Protein AF-A0A9W9W3V2-F1 (afdb_monomer_lite)

Secondary structure (DSSP, 8-state):
-HHHHS--TTTTTSPPPP-HHHHH-HHHHHHHHTHHHHHHIIIIIHHHHHHHHHHS-HHHIIIIIIIIHHHHHHHHHHHHTTHHHHSSB-SS-SSSS--B--HHHHHHTTTTTBHHHHHHSTTSS-SS-STTS--HHHHHHHHHHHTTSS-------HHHHHHHHHHHHHHHHHHHHHHS------

Sequence (186 aa):
MGWIIFENNKTSTTGRVDISDLKSDRIVEWQRRYFVLLFAIMGYLVPTVVCGLSHGDFLGGFVWAGCLGTAVQQQLTFCVNSVAHWVGDRPFTATKSARQSPWAITLLLMGEGYHNFHHEFPTDYRTGIRWYDVDPGKWMIAFLSFLGLATNLKRFPQNEINKSILQRKREKLENESQAVDWGGST

InterPro domains:
  IPR001522 Fatty acid desaturase type 1, conserved site [PS00476] (111-125)
  IPR005804 Fatty acid desaturase domain [PF00487] (27-135)
  IPR015876 Acyl-CoA desaturase [PR00075] (35-53)
  IPR015876 Acyl-CoA desaturase [PR00075] (67-88)
  IPR015876 Acyl-CoA desaturase [PR00075] (111-125)
  IPR015876 Acyl-CoA desaturase [PTHR11351] (1-170)
  IPR015876 Acyl-CoA desaturase [cd03505] (61-154)

Structure (mmCIF, N/CA/C/O backbone):
data_AF-A0A9W9W3V2-F1
#
_entry.id   AF-A0A9W9W3V2-F1
#
loop_
_atom_site.group_PDB
_atom_site.id
_atom_site.type_symbol
_atom_site.label_atom_id
_atom_site.label_alt_id
_atom_site.label_comp_id
_atom_site.label_asym_id
_atom_site.label_entity_id
_atom_site.label_seq_id
_atom_site.pdbx_PDB_ins_code
_atom_site.Cartn_x
_atom_site.Cartn_y
_atom_site.Cartn_z
_atom_site.occupancy
_atom_site.B_iso_or_equiv
_atom_site.auth_seq_id
_atom_site.auth_comp_id
_atom_site.auth_asym_id
_atom_site.auth_atom_id
_atom_site.pdbx_PDB_model_num
ATOM 1 N N . MET A 1 1 ? 11.885 3.362 8.596 1.00 85.69 1 MET A N 1
ATOM 2 C CA . MET A 1 1 ? 13.215 2.985 8.071 1.00 85.69 1 MET A CA 1
ATOM 3 C C . MET A 1 1 ? 14.108 2.269 9.063 1.00 85.69 1 MET A C 1
ATOM 5 O O . MET A 1 1 ? 14.741 1.312 8.648 1.00 85.69 1 MET A O 1
ATOM 9 N N . GLY A 1 2 ? 14.152 2.665 10.344 1.00 87.94 2 GLY A N 1
ATOM 10 C CA . GLY A 1 2 ? 15.042 2.022 11.324 1.00 87.94 2 GLY A CA 1
ATOM 11 C C . GLY A 1 2 ? 14.963 0.489 11.349 1.00 87.94 2 GLY A C 1
ATOM 12 O O . GLY A 1 2 ? 15.995 -0.156 11.375 1.00 87.94 2 GLY A O 1
ATOM 13 N N . TRP A 1 3 ? 13.766 -0.090 11.212 1.00 86.88 3 TRP A N 1
ATOM 14 C CA . TRP A 1 3 ? 13.553 -1.546 11.192 1.00 86.88 3 TRP A CA 1
ATOM 15 C C . TRP A 1 3 ? 14.164 -2.296 9.991 1.00 86.88 3 TRP A C 1
ATOM 17 O O . TRP A 1 3 ? 14.237 -3.517 10.031 1.00 86.88 3 TRP A O 1
ATOM 27 N N . ILE A 1 4 ? 14.572 -1.590 8.930 1.00 87.62 4 ILE A N 1
ATOM 28 C CA . ILE A 1 4 ? 15.273 -2.164 7.765 1.00 87.62 4 ILE A CA 1
ATOM 29 C C . ILE A 1 4 ? 16.792 -2.073 7.945 1.00 87.62 4 ILE A C 1
ATOM 31 O O . ILE A 1 4 ? 17.525 -2.922 7.456 1.00 87.62 4 ILE A O 1
ATOM 35 N N . ILE A 1 5 ? 17.261 -1.018 8.614 1.00 88.75 5 ILE A N 1
ATOM 36 C CA . ILE A 1 5 ? 18.688 -0.697 8.750 1.00 88.75 5 ILE A CA 1
ATOM 37 C C . ILE A 1 5 ? 19.288 -1.391 9.976 1.00 88.75 5 ILE A C 1
ATOM 39 O O . ILE A 1 5 ? 20.435 -1.825 9.942 1.00 88.75 5 ILE A O 1
ATOM 43 N N . PHE A 1 6 ? 18.520 -1.478 11.061 1.00 88.81 6 PHE A N 1
ATOM 44 C CA . PHE A 1 6 ? 18.972 -2.014 12.336 1.00 88.81 6 PHE A CA 1
ATOM 45 C C . PHE A 1 6 ? 18.371 -3.393 12.589 1.00 88.81 6 PHE A C 1
ATOM 47 O O . PHE A 1 6 ? 17.175 -3.614 12.383 1.00 88.81 6 PHE A O 1
ATOM 54 N N . GLU A 1 7 ? 19.208 -4.305 13.079 1.00 79.31 7 GLU A N 1
ATOM 55 C CA . GLU A 1 7 ? 18.789 -5.644 13.465 1.00 79.31 7 GLU A CA 1
ATOM 56 C C . GLU A 1 7 ? 17.793 -5.583 14.628 1.00 79.31 7 GLU A C 1
ATOM 58 O O . GLU A 1 7 ? 17.977 -4.864 15.614 1.00 79.31 7 GLU A O 1
ATOM 63 N N . ASN A 1 8 ? 16.700 -6.331 14.497 1.00 71.62 8 ASN A N 1
ATOM 64 C CA . ASN A 1 8 ? 15.645 -6.370 15.494 1.00 71.62 8 ASN A CA 1
ATOM 65 C C . ASN A 1 8 ? 15.678 -7.728 16.201 1.00 71.62 8 ASN A C 1
ATOM 67 O O . ASN A 1 8 ? 15.186 -8.722 15.670 1.00 71.62 8 ASN A O 1
ATOM 71 N N . ASN A 1 9 ? 16.198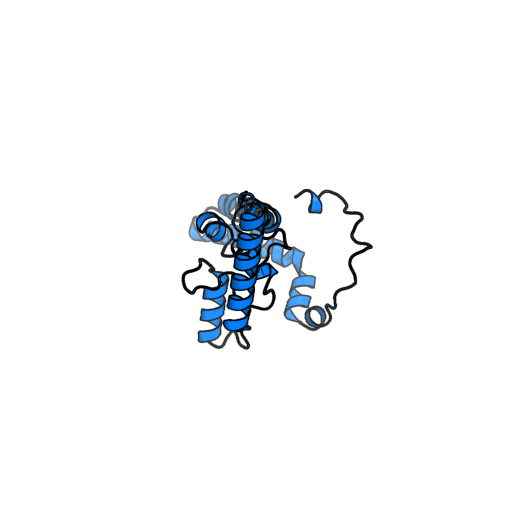 -7.759 17.431 1.00 65.62 9 ASN A N 1
ATOM 72 C CA . ASN A 1 9 ? 16.361 -8.972 18.253 1.00 65.62 9 ASN A CA 1
ATOM 73 C C . ASN A 1 9 ? 15.034 -9.639 18.692 1.00 65.62 9 ASN A C 1
ATOM 75 O O . ASN A 1 9 ? 15.034 -10.534 19.534 1.00 65.62 9 ASN A O 1
ATOM 79 N N . LYS A 1 10 ? 13.889 -9.204 18.150 1.00 62.41 10 LYS A N 1
ATOM 80 C CA . LYS A 1 10 ? 12.545 -9.735 18.434 1.00 62.41 10 LYS A CA 1
ATOM 81 C C . LYS A 1 10 ? 12.086 -10.825 17.458 1.00 62.41 10 LYS A C 1
ATOM 83 O O . LYS A 1 10 ? 11.014 -11.386 17.646 1.00 62.41 10 LYS A O 1
ATOM 88 N N . THR A 1 11 ? 12.853 -11.142 16.418 1.00 56.22 11 THR A N 1
ATOM 89 C CA . THR A 1 11 ? 12.469 -12.164 15.422 1.00 56.22 11 THR A CA 1
ATOM 90 C C . THR A 1 11 ? 12.394 -13.583 15.995 1.00 56.22 11 THR A C 1
ATOM 92 O O . THR A 1 11 ? 11.718 -14.436 15.426 1.00 56.22 11 THR A O 1
ATOM 95 N N . SER A 1 12 ? 13.018 -13.839 17.147 1.00 55.16 12 SER A N 1
ATOM 96 C CA . SER A 1 12 ? 12.944 -15.122 17.855 1.00 55.16 12 SER A CA 1
ATOM 97 C C . SER A 1 12 ? 11.634 -15.353 18.626 1.00 55.16 12 SER A C 1
ATOM 99 O O . SER A 1 12 ? 11.373 -16.488 19.018 1.00 55.16 12 SER A O 1
ATOM 101 N N . THR A 1 13 ? 10.798 -14.324 18.840 1.00 57.38 13 THR A N 1
ATOM 102 C CA . THR A 1 13 ? 9.558 -14.421 19.643 1.00 57.38 13 THR A CA 1
ATOM 103 C C . THR A 1 13 ? 8.270 -14.418 18.821 1.00 57.38 13 THR A C 1
ATOM 105 O O . THR A 1 13 ? 7.197 -14.689 19.359 1.00 57.38 13 THR A O 1
ATOM 108 N N . THR A 1 14 ? 8.341 -14.157 17.516 1.00 61.69 14 THR A N 1
ATOM 109 C CA . THR A 1 14 ? 7.201 -14.284 16.600 1.00 61.69 14 THR A CA 1
ATOM 110 C C . THR A 1 14 ? 7.060 -15.733 16.143 1.00 61.69 14 THR A C 1
ATOM 112 O O . THR A 1 14 ? 7.963 -16.273 15.504 1.00 61.69 14 THR A O 1
ATOM 115 N N . GLY A 1 15 ? 5.935 -16.372 16.478 1.00 67.81 15 GLY A N 1
ATOM 116 C CA . GLY A 1 15 ? 5.635 -17.738 16.042 1.00 67.81 15 GLY A CA 1
ATOM 117 C C . GLY A 1 15 ? 5.676 -17.884 14.516 1.00 67.81 15 GLY A C 1
ATOM 118 O O . GLY A 1 15 ? 5.440 -16.926 13.779 1.00 67.81 15 GLY A O 1
ATOM 119 N N . ARG A 1 16 ? 5.992 -19.088 14.026 1.00 78.94 16 ARG A N 1
ATOM 120 C CA . ARG A 1 16 ? 5.993 -19.369 12.583 1.00 78.94 16 ARG A CA 1
ATOM 121 C C . ARG A 1 16 ? 4.567 -19.255 12.038 1.00 78.94 16 ARG A C 1
ATOM 123 O O . ARG A 1 16 ? 3.671 -19.931 12.531 1.00 78.94 16 ARG A O 1
ATOM 130 N N . VAL A 1 17 ? 4.385 -18.416 11.022 1.00 86.69 17 VAL A N 1
ATOM 131 C CA . VAL A 1 17 ? 3.132 -18.298 10.263 1.00 86.69 17 VAL A CA 1
ATOM 132 C C . VAL A 1 17 ? 3.128 -19.360 9.165 1.00 86.69 17 VAL A C 1
ATOM 134 O O . VAL A 1 17 ? 4.170 -19.622 8.557 1.00 86.69 17 VAL A O 1
ATOM 137 N N . ASP A 1 18 ? 1.977 -19.989 8.930 1.00 92.31 18 ASP A N 1
ATOM 138 C CA . ASP A 1 18 ? 1.810 -20.886 7.788 1.00 92.31 18 ASP A CA 1
ATOM 139 C C . ASP A 1 18 ? 1.844 -20.080 6.481 1.00 92.31 18 ASP A C 1
ATOM 141 O O . ASP A 1 18 ? 1.164 -19.068 6.346 1.00 92.31 18 ASP A O 1
ATOM 145 N N . ILE A 1 19 ? 2.678 -20.530 5.548 1.00 93.81 19 ILE A N 1
ATOM 146 C CA . ILE A 1 19 ? 2.903 -19.919 4.228 1.00 93.81 19 ILE A CA 1
ATOM 147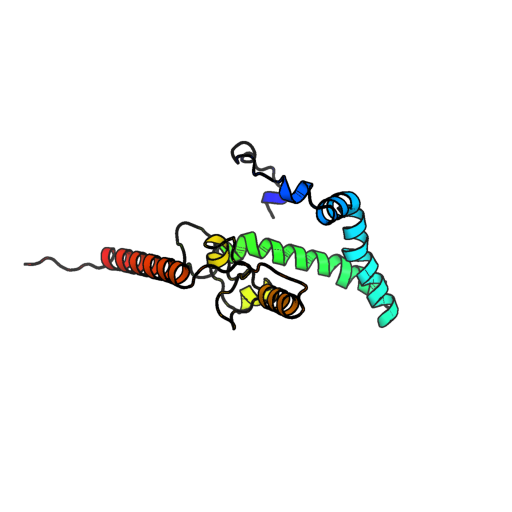 C C . ILE A 1 19 ? 2.808 -20.971 3.114 1.00 93.81 19 ILE A C 1
ATOM 149 O O . ILE A 1 19 ? 3.404 -20.823 2.042 1.00 93.81 19 ILE A O 1
ATOM 153 N N . SER A 1 20 ? 2.174 -22.109 3.407 1.00 96.19 20 SER A N 1
ATOM 154 C CA . SER A 1 20 ? 2.023 -23.226 2.473 1.00 96.19 20 SER A CA 1
ATOM 155 C C . SER A 1 20 ? 1.242 -22.829 1.218 1.00 96.19 20 SER A C 1
ATOM 157 O O . SER A 1 20 ? 1.612 -23.249 0.121 1.00 96.19 20 SER A O 1
ATOM 159 N N . ASP A 1 21 ? 0.246 -21.954 1.361 1.00 95.38 21 ASP A N 1
ATOM 160 C CA . ASP A 1 21 ? -0.525 -21.363 0.269 1.00 95.38 21 ASP A CA 1
ATOM 161 C C . ASP A 1 21 ? 0.377 -20.580 -0.697 1.00 95.38 21 ASP A C 1
ATOM 163 O O . ASP A 1 21 ? 0.397 -20.878 -1.893 1.00 95.38 21 ASP A O 1
ATOM 167 N N . LEU A 1 22 ? 1.218 -19.680 -0.177 1.00 95.81 22 LEU A N 1
ATOM 168 C CA . LEU A 1 22 ? 2.148 -18.876 -0.977 1.00 95.81 22 LEU A CA 1
ATOM 169 C C . LEU A 1 22 ? 3.175 -19.741 -1.716 1.00 95.81 22 LEU A C 1
ATOM 171 O O . LEU A 1 22 ? 3.478 -19.482 -2.877 1.00 95.81 22 LEU A O 1
ATOM 175 N N . LYS A 1 23 ? 3.688 -20.793 -1.064 1.00 96.00 23 LYS A N 1
ATOM 176 C CA . LYS A 1 23 ? 4.642 -21.738 -1.677 1.00 96.00 23 LYS A CA 1
ATOM 177 C C . LYS A 1 23 ? 4.009 -22.624 -2.747 1.00 96.00 23 LYS A C 1
ATOM 179 O O . LYS A 1 23 ? 4.720 -23.145 -3.604 1.00 96.00 23 LYS A O 1
ATOM 184 N N . SER A 1 24 ? 2.700 -22.853 -2.660 1.00 97.44 24 SER A N 1
ATOM 185 C CA . SER A 1 24 ? 1.960 -23.647 -3.641 1.00 97.44 24 SER A CA 1
ATOM 186 C C . SER A 1 24 ? 1.591 -22.844 -4.895 1.00 97.44 24 SER A C 1
ATOM 188 O O . SER A 1 24 ? 1.377 -23.431 -5.959 1.00 97.44 24 SER A O 1
ATOM 190 N N . ASP A 1 25 ? 1.564 -21.511 -4.800 1.00 97.81 25 ASP A N 1
ATOM 191 C CA . ASP A 1 25 ? 1.247 -20.629 -5.918 1.00 97.81 25 ASP A CA 1
ATOM 192 C C . ASP A 1 25 ? 2.448 -20.469 -6.869 1.00 97.81 25 ASP A C 1
ATOM 194 O O . ASP A 1 25 ? 3.509 -19.932 -6.536 1.00 97.81 25 ASP A O 1
ATOM 198 N N . ARG A 1 26 ? 2.265 -20.929 -8.111 1.00 98.00 26 ARG A N 1
ATOM 199 C CA . ARG A 1 26 ? 3.310 -20.921 -9.145 1.00 98.00 26 ARG A CA 1
ATOM 200 C C . ARG A 1 26 ? 3.718 -19.513 -9.577 1.00 98.00 26 ARG A C 1
ATOM 202 O O . ARG A 1 26 ? 4.869 -19.331 -9.971 1.00 98.00 26 ARG A O 1
ATOM 209 N N . ILE A 1 27 ? 2.798 -18.549 -9.557 1.00 97.88 27 ILE A N 1
ATOM 210 C CA . ILE A 1 27 ? 3.061 -17.161 -9.958 1.00 97.88 27 ILE A CA 1
ATOM 211 C C . ILE A 1 27 ? 3.875 -16.473 -8.865 1.00 97.88 27 ILE A C 1
ATOM 213 O O . ILE A 1 27 ? 4.873 -15.819 -9.174 1.00 97.88 27 ILE A O 1
ATOM 217 N N . VAL A 1 28 ? 3.499 -16.675 -7.599 1.00 97.62 28 VAL A N 1
ATOM 218 C CA . VAL A 1 28 ? 4.240 -16.146 -6.444 1.00 97.62 28 VAL A CA 1
ATOM 219 C C . VAL A 1 28 ? 5.661 -16.708 -6.417 1.00 97.62 28 VAL A C 1
ATOM 221 O O . VAL A 1 28 ? 6.623 -15.945 -6.337 1.00 97.62 28 VAL A O 1
ATOM 224 N N . GLU A 1 29 ? 5.828 -18.022 -6.571 1.00 97.94 29 GLU A N 1
ATOM 225 C CA . GLU A 1 29 ? 7.157 -18.644 -6.578 1.00 97.94 29 GLU A CA 1
ATOM 226 C C . GLU A 1 29 ? 7.998 -18.256 -7.805 1.00 97.94 29 GLU A C 1
ATOM 228 O O . GLU A 1 29 ? 9.216 -18.077 -7.694 1.00 97.94 29 GLU A O 1
ATOM 233 N N . TRP A 1 30 ? 7.372 -18.063 -8.972 1.00 98.25 30 TRP A N 1
ATOM 234 C CA . TRP A 1 30 ? 8.049 -17.508 -10.147 1.00 98.25 30 TRP A CA 1
ATOM 235 C C . TRP A 1 30 ? 8.550 -16.084 -9.877 1.00 98.25 30 TRP A C 1
ATOM 237 O O . TRP A 1 30 ? 9.732 -15.800 -10.094 1.00 98.25 30 TRP A O 1
ATOM 247 N N . GLN A 1 31 ? 7.692 -15.212 -9.342 1.00 98.12 31 GLN A N 1
ATOM 248 C CA . GLN A 1 31 ? 8.058 -13.839 -9.000 1.00 98.12 31 GLN A CA 1
ATOM 249 C C . GLN A 1 31 ? 9.180 -13.814 -7.956 1.00 98.12 31 GLN A C 1
ATOM 251 O O . GLN A 1 31 ? 10.152 -13.078 -8.131 1.00 98.12 31 GLN A O 1
ATOM 256 N N . ARG A 1 32 ? 9.112 -14.684 -6.939 1.00 97.25 32 ARG A N 1
ATOM 257 C CA . ARG A 1 32 ? 10.151 -14.840 -5.911 1.00 97.25 32 ARG A CA 1
ATOM 258 C C . ARG A 1 32 ? 11.491 -15.251 -6.518 1.00 97.25 32 ARG A C 1
ATOM 260 O O . ARG A 1 32 ? 12.525 -14.688 -6.161 1.00 97.25 32 ARG A O 1
ATOM 267 N N . ARG A 1 33 ? 11.491 -16.219 -7.443 1.00 98.00 33 ARG A N 1
ATOM 268 C CA . ARG A 1 33 ? 12.711 -16.728 -8.094 1.00 98.00 33 ARG A CA 1
ATOM 269 C C . ARG A 1 33 ? 13.400 -15.675 -8.963 1.00 98.00 33 ARG A C 1
ATOM 271 O O . ARG A 1 33 ? 14.627 -15.636 -8.992 1.00 98.00 33 ARG A O 1
ATOM 278 N N . TYR A 1 34 ? 12.630 -14.843 -9.661 1.00 98.25 34 TYR A N 1
ATOM 279 C CA . TYR A 1 34 ? 13.149 -13.829 -10.588 1.00 98.25 34 TYR A CA 1
ATOM 280 C C . TYR A 1 34 ? 13.084 -12.402 -10.032 1.00 98.25 34 TYR A C 1
ATOM 282 O O . TYR A 1 34 ? 13.254 -11.449 -10.788 1.00 98.25 34 TYR A O 1
ATOM 290 N N . PHE A 1 35 ? 12.875 -12.242 -8.722 1.00 97.69 35 PHE A N 1
ATOM 291 C CA . PHE A 1 35 ? 12.583 -10.958 -8.084 1.00 97.69 35 PHE A CA 1
ATOM 292 C C . PHE A 1 35 ? 13.546 -9.837 -8.490 1.00 97.69 35 PHE A C 1
ATOM 294 O O . PHE A 1 35 ? 13.102 -8.795 -8.956 1.00 97.69 35 PHE A O 1
ATOM 301 N N . VAL A 1 36 ? 14.860 -10.063 -8.373 1.00 97.56 36 VAL A N 1
ATOM 302 C CA . VAL A 1 36 ? 15.880 -9.041 -8.677 1.00 97.56 36 VAL A CA 1
ATOM 303 C C . VAL A 1 36 ? 15.820 -8.609 -10.143 1.00 97.56 36 VAL A C 1
ATOM 305 O O . VAL A 1 36 ? 15.909 -7.421 -10.443 1.00 97.56 36 VAL A O 1
ATOM 308 N N . LEU A 1 37 ? 15.622 -9.565 -11.054 1.00 98.06 37 LEU A N 1
ATOM 309 C CA . LEU A 1 37 ? 15.506 -9.293 -12.483 1.00 98.06 37 LEU A CA 1
ATOM 310 C C . LEU A 1 37 ? 14.230 -8.502 -12.791 1.00 98.06 37 LEU A C 1
ATOM 312 O O . LEU A 1 37 ? 14.289 -7.486 -13.478 1.00 98.06 37 LEU A O 1
ATOM 316 N N . LEU A 1 38 ? 13.086 -8.941 -12.260 1.00 97.75 38 LEU A N 1
ATOM 317 C CA . LEU A 1 38 ? 11.801 -8.266 -12.449 1.00 97.75 38 LEU A CA 1
ATOM 318 C C . LEU A 1 38 ? 11.823 -6.853 -11.863 1.00 97.75 38 LEU A C 1
ATOM 320 O O . LEU A 1 38 ? 11.348 -5.924 -12.507 1.00 97.75 38 LEU A O 1
ATOM 324 N N . PHE A 1 39 ? 12.421 -6.677 -10.685 1.00 96.12 39 PHE A N 1
ATOM 325 C CA . PHE A 1 39 ? 12.605 -5.377 -10.051 1.00 96.12 39 PHE A CA 1
ATOM 326 C C . PHE A 1 39 ? 13.479 -4.449 -10.905 1.00 96.12 39 PHE A C 1
ATOM 328 O O . PHE A 1 39 ? 13.089 -3.312 -11.154 1.00 96.12 39 PHE A O 1
ATOM 335 N N . ALA A 1 40 ? 14.612 -4.934 -11.424 1.00 97.12 40 ALA A N 1
ATOM 336 C CA . ALA A 1 40 ? 15.480 -4.143 -12.297 1.00 97.12 40 ALA A CA 1
ATOM 337 C C . ALA A 1 40 ? 14.770 -3.730 -13.602 1.00 97.12 40 ALA A C 1
ATOM 339 O O . ALA A 1 40 ? 14.842 -2.575 -14.028 1.00 97.12 40 ALA A O 1
ATOM 340 N N . ILE A 1 41 ? 14.045 -4.667 -14.221 1.00 97.94 41 ILE A N 1
ATOM 341 C CA . ILE A 1 41 ? 13.329 -4.419 -15.474 1.00 97.94 41 ILE A CA 1
ATOM 342 C C . ILE A 1 41 ? 12.171 -3.447 -15.249 1.00 97.94 41 ILE A C 1
ATOM 344 O O . ILE A 1 41 ? 12.119 -2.399 -15.888 1.00 97.94 41 ILE A O 1
ATOM 348 N N . MET A 1 42 ? 11.254 -3.767 -14.338 1.00 97.00 42 MET A N 1
ATOM 349 C CA . MET A 1 42 ? 10.028 -2.990 -14.141 1.00 97.00 42 MET A CA 1
ATOM 350 C C . MET A 1 42 ? 10.287 -1.659 -13.437 1.00 97.00 42 MET A C 1
ATOM 352 O O . MET A 1 42 ? 9.624 -0.674 -13.746 1.00 97.00 42 MET A O 1
ATOM 356 N N . GLY A 1 43 ? 11.248 -1.624 -12.511 1.00 95.81 43 GLY A N 1
ATOM 357 C CA . GLY A 1 43 ? 11.586 -0.430 -11.741 1.00 95.81 43 GLY A CA 1
ATOM 358 C C . GLY A 1 43 ? 12.476 0.560 -12.486 1.00 95.81 43 GLY A C 1
ATOM 359 O O . GLY A 1 43 ? 12.378 1.750 -12.222 1.00 95.81 43 GLY A O 1
ATOM 360 N N . TYR A 1 44 ? 13.320 0.109 -13.426 1.00 97.19 44 TYR A N 1
ATOM 361 C CA . TYR A 1 44 ? 14.308 0.989 -14.069 1.00 97.19 44 TYR A CA 1
ATOM 362 C C . TYR A 1 44 ? 14.302 0.903 -15.591 1.00 97.19 44 TYR A C 1
ATOM 364 O O . TYR A 1 44 ? 14.228 1.939 -16.251 1.00 97.19 44 TYR A O 1
ATOM 372 N N . LEU A 1 45 ? 14.356 -0.295 -16.179 1.00 98.06 45 LEU A N 1
ATOM 373 C CA . LEU A 1 45 ? 14.462 -0.421 -17.638 1.00 98.06 45 LEU A CA 1
ATOM 374 C C . LEU A 1 45 ? 13.194 0.058 -18.353 1.00 98.06 45 LEU A C 1
ATOM 376 O O . LEU A 1 45 ? 13.278 0.854 -19.285 1.00 98.06 45 LEU A O 1
ATOM 380 N N . VAL A 1 46 ? 12.024 -0.400 -17.908 1.00 98.06 46 VAL A N 1
ATOM 381 C CA . VAL A 1 46 ? 10.730 -0.018 -18.486 1.00 98.06 46 VAL A CA 1
ATOM 382 C C . VAL A 1 46 ? 10.516 1.499 -18.443 1.00 98.06 46 VAL A C 1
ATOM 384 O O . VAL A 1 46 ? 10.304 2.062 -19.516 1.00 98.06 46 VAL A O 1
ATOM 387 N N . PRO A 1 47 ? 10.619 2.201 -17.294 1.00 97.44 47 PRO A N 1
ATOM 388 C CA . PRO A 1 47 ? 10.448 3.655 -17.280 1.00 97.44 47 PRO A CA 1
ATOM 389 C C . PRO A 1 47 ? 11.479 4.384 -18.156 1.00 97.44 47 PRO A C 1
ATOM 391 O O . PRO A 1 47 ? 11.114 5.306 -18.883 1.00 97.44 47 PRO A O 1
ATOM 394 N N . THR A 1 48 ? 12.736 3.926 -18.172 1.00 98.31 48 THR A N 1
ATOM 395 C CA . THR A 1 48 ? 13.798 4.465 -19.045 1.00 98.31 48 THR A CA 1
ATOM 396 C C . THR A 1 48 ? 13.418 4.385 -20.521 1.00 98.31 48 THR A C 1
ATOM 398 O O . THR A 1 48 ? 13.490 5.380 -21.241 1.00 98.31 48 THR A O 1
ATOM 401 N N . VAL A 1 49 ? 12.995 3.204 -20.980 1.00 98.38 49 VAL A N 1
ATOM 402 C CA . VAL A 1 49 ? 12.639 2.968 -22.385 1.00 98.38 49 VAL A CA 1
ATOM 403 C C . VAL A 1 49 ? 11.348 3.692 -22.749 1.00 98.38 49 VAL A C 1
ATOM 405 O O . VAL A 1 49 ? 11.282 4.296 -23.814 1.00 98.38 49 VAL A O 1
ATOM 408 N N . VAL A 1 50 ? 10.338 3.688 -21.876 1.00 98.00 50 VAL A N 1
ATOM 409 C CA . VAL A 1 50 ? 9.071 4.385 -22.132 1.00 98.00 50 VAL A CA 1
ATOM 410 C C . VAL A 1 50 ? 9.312 5.880 -22.318 1.00 98.00 50 VAL A C 1
ATOM 412 O O . VAL A 1 50 ? 8.887 6.425 -23.335 1.00 98.00 50 VAL A O 1
ATOM 415 N N . CYS A 1 51 ? 10.029 6.544 -21.407 1.00 97.69 51 CYS A N 1
ATOM 416 C CA . CYS A 1 51 ? 10.361 7.967 -21.545 1.00 97.69 51 CYS A CA 1
ATOM 417 C C . CYS A 1 51 ? 11.274 8.236 -22.749 1.00 97.69 51 CYS A C 1
ATOM 419 O O . CYS A 1 51 ? 11.040 9.191 -23.489 1.00 97.69 51 CYS A O 1
ATOM 421 N N . GLY A 1 52 ? 12.252 7.364 -23.000 1.00 98.19 52 GLY A N 1
ATOM 422 C CA . GLY A 1 52 ? 13.137 7.471 -24.157 1.00 98.19 52 GLY A CA 1
ATOM 423 C C . GLY A 1 52 ? 12.405 7.398 -25.495 1.00 98.19 52 GLY A C 1
ATOM 424 O O . GLY A 1 52 ? 12.650 8.218 -26.373 1.00 98.19 52 GLY A O 1
ATOM 425 N N . LEU A 1 53 ? 11.461 6.468 -25.644 1.00 98.06 53 LEU A N 1
ATOM 426 C CA . LEU A 1 53 ? 10.697 6.305 -26.883 1.00 98.06 53 LEU A CA 1
ATOM 427 C C . LEU A 1 53 ? 9.591 7.354 -27.053 1.00 98.06 53 LEU A C 1
ATOM 429 O O . LEU A 1 53 ? 9.305 7.750 -28.178 1.00 98.06 53 LEU A O 1
ATOM 433 N N . SER A 1 54 ? 8.958 7.795 -25.963 1.00 97.56 54 SER A N 1
ATOM 434 C CA . SER A 1 54 ? 7.837 8.748 -26.033 1.00 97.56 54 SER A CA 1
ATOM 435 C C . SER A 1 54 ? 8.269 10.215 -26.054 1.00 97.56 54 SER A C 1
ATOM 437 O O . SER A 1 54 ? 7.614 11.021 -26.707 1.00 97.56 54 SER A O 1
ATOM 439 N N . HIS A 1 55 ? 9.357 10.564 -25.362 1.00 96.00 55 HIS A N 1
ATOM 440 C CA . HIS A 1 55 ? 9.811 11.949 -25.178 1.00 96.00 55 HIS A CA 1
ATOM 441 C C . HIS A 1 55 ? 11.260 12.180 -25.641 1.00 96.00 55 HIS A C 1
ATOM 443 O O . HIS A 1 55 ? 11.757 13.297 -25.536 1.00 96.00 55 HIS A O 1
ATOM 449 N N . GLY A 1 56 ? 11.954 11.148 -26.140 1.00 97.81 56 GLY A N 1
ATOM 450 C CA . GLY A 1 56 ? 13.359 11.248 -26.551 1.00 97.81 56 GLY A CA 1
ATOM 451 C C . GLY A 1 56 ? 14.355 11.307 -25.388 1.00 97.81 56 GLY A C 1
ATOM 452 O O . GLY A 1 56 ? 15.538 11.535 -25.623 1.00 97.81 56 GLY A O 1
ATOM 453 N N . ASP A 1 57 ? 13.905 11.103 -24.145 1.00 97.44 57 ASP A N 1
ATOM 454 C CA . ASP A 1 57 ? 14.714 11.300 -22.938 1.00 97.44 57 ASP A CA 1
ATOM 455 C C . ASP A 1 57 ? 14.860 10.011 -22.113 1.00 97.44 57 ASP A C 1
ATOM 457 O O . ASP A 1 57 ? 14.118 9.737 -21.164 1.00 97.44 57 ASP A O 1
ATOM 461 N N . PHE A 1 58 ? 15.847 9.194 -22.488 1.00 98.06 58 PHE A N 1
ATOM 462 C CA . PHE A 1 58 ? 16.182 7.966 -21.762 1.00 98.06 58 PHE A CA 1
ATOM 463 C C . PHE A 1 58 ? 16.755 8.268 -20.373 1.00 98.06 58 PHE A C 1
ATOM 465 O O . PHE A 1 58 ? 16.396 7.611 -19.396 1.00 98.06 58 PHE A O 1
ATOM 472 N N . LEU A 1 59 ? 17.637 9.266 -20.265 1.00 98.00 59 LEU A N 1
ATOM 473 C CA . LEU A 1 59 ? 18.296 9.584 -18.999 1.00 98.00 59 LEU A CA 1
ATOM 474 C C . LEU A 1 59 ? 17.286 10.113 -17.977 1.00 98.00 59 LEU A C 1
ATOM 476 O O . LEU A 1 59 ? 17.300 9.675 -16.825 1.00 98.00 59 LEU A O 1
ATOM 480 N N . GLY A 1 60 ? 16.378 10.994 -18.398 1.00 97.06 60 GLY A N 1
ATOM 481 C CA . GLY A 1 60 ? 15.289 11.468 -17.554 1.00 97.06 60 GLY A CA 1
ATOM 482 C C . GLY A 1 60 ? 14.351 10.342 -17.131 1.00 97.06 60 GLY A C 1
ATOM 483 O O . GLY A 1 60 ? 13.985 10.276 -15.958 1.00 97.06 60 GLY A O 1
ATOM 484 N N . GLY A 1 61 ? 14.041 9.397 -18.024 1.00 97.62 61 GLY A N 1
ATOM 485 C CA . GLY A 1 61 ? 13.291 8.189 -17.670 1.00 97.62 61 GLY A CA 1
ATOM 486 C C . GLY A 1 61 ? 13.964 7.356 -16.579 1.00 97.62 61 GLY A C 1
ATOM 487 O O . GLY A 1 61 ? 13.320 6.963 -15.606 1.00 97.62 61 GLY A O 1
ATOM 488 N N . PHE A 1 62 ? 15.272 7.133 -16.698 1.00 98.12 62 PHE A N 1
ATOM 489 C CA . PHE A 1 62 ? 16.036 6.389 -15.699 1.00 98.12 62 PHE A CA 1
ATOM 490 C C . PHE A 1 62 ? 16.086 7.113 -14.347 1.00 98.12 62 PHE A C 1
ATOM 492 O O . PHE A 1 62 ? 15.812 6.512 -13.307 1.00 98.12 62 PHE A O 1
ATOM 499 N N . VAL A 1 63 ? 16.411 8.407 -14.351 1.00 98.06 63 VAL A N 1
ATOM 500 C CA . VAL A 1 63 ? 16.623 9.188 -13.123 1.00 98.06 63 VAL A CA 1
ATOM 501 C C . VAL A 1 63 ? 15.304 9.526 -12.429 1.00 98.06 63 VAL A C 1
ATOM 503 O O . VAL A 1 63 ? 15.158 9.272 -11.232 1.00 98.06 63 VAL A O 1
ATOM 506 N N . TRP A 1 64 ? 14.337 10.093 -13.152 1.00 97.25 64 TRP A N 1
ATOM 507 C CA . TRP A 1 64 ? 13.100 10.600 -12.558 1.00 97.25 64 TRP A CA 1
ATOM 508 C C . TRP A 1 64 ? 12.060 9.502 -12.372 1.00 97.25 64 TRP A C 1
ATOM 510 O O . TRP A 1 64 ? 11.571 9.305 -11.261 1.00 97.25 64 TRP A O 1
ATOM 520 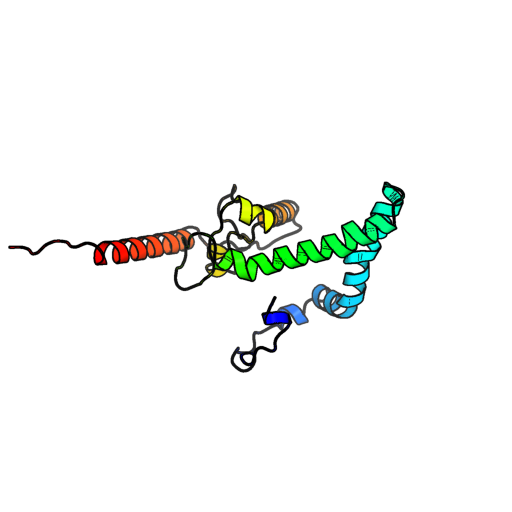N N . ALA A 1 65 ? 11.730 8.763 -13.431 1.00 95.88 65 ALA A N 1
ATOM 521 C CA . ALA A 1 65 ? 10.698 7.733 -13.344 1.00 95.88 65 ALA A CA 1
ATOM 522 C C . ALA A 1 65 ? 11.222 6.455 -12.668 1.00 95.88 65 ALA A C 1
ATOM 524 O O . ALA A 1 65 ? 10.516 5.873 -11.847 1.00 95.88 65 ALA A O 1
ATOM 525 N N . GLY A 1 66 ? 12.466 6.056 -12.953 1.00 97.44 66 GLY A N 1
ATOM 526 C CA . GLY A 1 66 ? 13.092 4.889 -12.336 1.00 97.44 66 GLY A CA 1
ATOM 527 C C . GLY A 1 66 ? 13.556 5.138 -10.901 1.00 97.44 66 GLY A C 1
ATOM 528 O O . GLY A 1 66 ? 12.934 4.674 -9.944 1.00 97.44 66 GLY A O 1
ATOM 529 N N . CYS A 1 67 ? 14.653 5.881 -10.731 1.00 97.69 67 CYS A N 1
ATOM 530 C CA . CYS A 1 67 ? 15.288 6.075 -9.424 1.00 97.69 67 CYS A CA 1
ATOM 531 C C . CYS A 1 67 ? 14.410 6.868 -8.447 1.00 97.69 67 CYS A C 1
ATOM 533 O O . CYS A 1 67 ? 14.099 6.364 -7.364 1.00 97.69 67 CYS A O 1
ATOM 535 N N . LEU A 1 68 ? 14.000 8.092 -8.807 1.00 97.56 68 LEU A N 1
ATOM 536 C CA . LEU A 1 68 ? 13.194 8.919 -7.905 1.00 97.56 68 LEU A CA 1
ATOM 537 C C . LEU A 1 68 ? 11.793 8.333 -7.710 1.00 97.56 68 LEU A C 1
ATOM 539 O O . LEU A 1 68 ? 11.333 8.267 -6.573 1.00 97.56 68 LEU A O 1
ATOM 543 N N . GLY A 1 69 ? 11.139 7.865 -8.775 1.00 96.19 69 GLY A N 1
ATOM 544 C CA . GLY A 1 69 ? 9.829 7.214 -8.690 1.00 96.19 69 GLY A CA 1
ATOM 545 C C . GLY A 1 69 ? 9.832 6.023 -7.729 1.00 96.19 69 GLY A C 1
ATOM 546 O O . GLY A 1 69 ? 9.002 5.965 -6.819 1.00 96.19 69 GLY A O 1
ATOM 547 N N . THR A 1 70 ? 10.822 5.131 -7.846 1.00 95.50 70 THR A N 1
ATOM 548 C CA . THR A 1 70 ? 10.986 3.997 -6.920 1.00 95.50 70 THR A CA 1
ATOM 549 C C . THR A 1 70 ? 11.248 4.468 -5.487 1.00 95.50 70 THR A C 1
ATOM 551 O O . THR A 1 70 ? 10.643 3.943 -4.551 1.00 95.50 70 THR A O 1
ATOM 554 N N . ALA A 1 71 ? 12.099 5.482 -5.294 1.00 95.69 71 ALA A N 1
ATOM 555 C CA . ALA A 1 71 ? 12.378 6.030 -3.968 1.00 95.69 71 ALA A CA 1
ATOM 556 C C . ALA A 1 71 ? 11.123 6.641 -3.320 1.00 95.69 71 ALA A C 1
ATOM 558 O O . ALA A 1 71 ? 10.848 6.379 -2.149 1.00 95.69 71 ALA A O 1
ATOM 559 N N . VAL A 1 72 ? 10.331 7.411 -4.072 1.00 95.62 72 VAL A N 1
ATOM 560 C CA . VAL A 1 72 ? 9.073 8.005 -3.593 1.00 95.62 72 VAL A CA 1
ATOM 561 C C . VAL A 1 72 ? 8.062 6.916 -3.245 1.00 95.62 72 VAL A C 1
ATOM 563 O O . VAL A 1 72 ? 7.513 6.940 -2.143 1.00 95.62 72 VAL A O 1
ATOM 566 N N . GLN A 1 73 ? 7.865 5.929 -4.124 1.00 94.62 73 GLN A N 1
ATOM 567 C CA . GLN A 1 73 ? 6.979 4.791 -3.866 1.00 94.62 73 GLN A CA 1
ATOM 568 C C . GLN A 1 73 ? 7.370 4.066 -2.572 1.00 94.62 73 GLN A C 1
ATOM 570 O O . GLN A 1 73 ? 6.519 3.787 -1.726 1.00 94.62 73 GLN A O 1
ATOM 575 N N . GLN A 1 74 ? 8.666 3.816 -2.384 1.00 94.12 74 GLN A N 1
ATOM 576 C CA . GLN A 1 74 ? 9.195 3.189 -1.179 1.00 94.12 74 GLN A CA 1
ATOM 577 C C . GLN A 1 74 ? 8.901 4.023 0.081 1.00 94.12 74 GLN A C 1
ATOM 579 O O . GLN A 1 74 ? 8.471 3.467 1.096 1.00 94.12 74 GLN A O 1
ATOM 584 N N . GLN A 1 75 ? 9.091 5.347 0.037 1.00 94.69 75 GLN A N 1
ATOM 585 C CA . GLN A 1 75 ? 8.773 6.213 1.179 1.00 94.69 75 GLN A CA 1
ATOM 586 C C . GLN A 1 75 ? 7.275 6.214 1.498 1.00 94.69 75 GLN A C 1
ATOM 588 O O . GLN A 1 75 ? 6.916 6.089 2.668 1.00 94.69 75 GLN A O 1
ATOM 593 N N . LEU A 1 76 ? 6.403 6.277 0.486 1.00 94.50 76 LEU A N 1
ATOM 594 C CA . LEU A 1 76 ? 4.952 6.199 0.684 1.00 94.50 76 LEU A CA 1
ATOM 595 C C . LEU A 1 76 ? 4.552 4.884 1.364 1.00 94.50 76 LEU A C 1
ATOM 597 O O . LEU A 1 76 ? 3.812 4.902 2.348 1.00 94.50 76 LEU A O 1
ATOM 601 N N . THR A 1 77 ? 5.114 3.751 0.935 1.00 93.62 77 THR A N 1
ATOM 602 C CA . THR A 1 77 ? 4.886 2.459 1.601 1.00 93.62 77 THR A CA 1
ATOM 603 C C . THR A 1 77 ? 5.331 2.484 3.068 1.00 93.62 77 THR A C 1
ATOM 605 O O . THR A 1 77 ? 4.624 1.990 3.945 1.00 93.62 77 THR A O 1
ATOM 608 N N . PHE A 1 78 ? 6.465 3.103 3.397 1.00 94.81 78 PHE A N 1
ATOM 609 C CA . PHE A 1 78 ? 6.913 3.202 4.793 1.00 94.81 78 PHE A CA 1
ATOM 610 C C . PHE A 1 78 ? 6.147 4.225 5.631 1.00 94.81 78 PHE A C 1
ATOM 612 O O . PHE A 1 78 ? 6.093 4.091 6.861 1.00 94.81 78 PHE A O 1
ATOM 619 N N . CYS A 1 79 ? 5.520 5.214 4.997 1.00 94.81 79 CYS A N 1
ATOM 620 C CA . CYS A 1 79 ? 4.578 6.102 5.661 1.00 94.81 79 CYS A CA 1
ATOM 621 C C . CYS A 1 79 ? 3.355 5.336 6.180 1.00 94.81 79 CYS A C 1
ATOM 623 O O . CYS A 1 79 ? 2.860 5.689 7.246 1.00 94.81 79 CYS A O 1
ATOM 625 N N . VAL A 1 80 ? 2.924 4.246 5.537 1.00 93.12 80 VAL A N 1
ATOM 626 C CA . VAL A 1 80 ? 1.859 3.384 6.088 1.00 93.12 80 VAL A CA 1
ATOM 627 C C . VAL A 1 80 ? 2.268 2.848 7.465 1.00 93.12 80 VAL A C 1
ATOM 629 O O . VAL A 1 80 ? 1.575 3.067 8.454 1.00 93.12 80 VAL A O 1
ATOM 632 N N . ASN A 1 81 ? 3.477 2.295 7.577 1.00 92.06 81 ASN A N 1
ATOM 633 C CA . ASN A 1 81 ? 4.007 1.745 8.834 1.00 92.06 81 ASN A CA 1
ATOM 634 C C . ASN A 1 81 ? 4.327 2.800 9.912 1.00 92.06 81 ASN A C 1
ATOM 636 O O . ASN A 1 81 ? 4.717 2.440 11.022 1.00 92.06 81 ASN A O 1
ATOM 640 N N . SER A 1 82 ? 4.218 4.096 9.605 1.00 92.44 82 SER A N 1
ATOM 641 C CA . SER A 1 82 ? 4.518 5.182 10.545 1.00 92.44 82 SER A CA 1
ATOM 642 C C . SER A 1 82 ? 3.346 6.153 10.690 1.00 92.44 82 SER A C 1
ATOM 644 O O . SER A 1 82 ? 2.660 6.144 11.711 1.00 92.44 82 SER A O 1
ATOM 646 N N . VAL A 1 83 ? 3.069 6.952 9.661 1.00 93.94 83 VAL A N 1
ATOM 647 C CA . VAL A 1 83 ? 1.981 7.937 9.624 1.00 93.94 83 VAL A CA 1
ATOM 648 C C . VAL A 1 83 ? 0.625 7.284 9.885 1.00 93.94 83 VAL A C 1
ATOM 650 O O . VAL A 1 83 ? -0.112 7.784 10.734 1.00 93.94 83 VAL A O 1
ATOM 653 N N . ALA A 1 84 ? 0.311 6.145 9.257 1.00 94.81 84 ALA A N 1
ATOM 654 C CA . ALA A 1 84 ? -0.991 5.491 9.451 1.00 94.81 84 ALA A CA 1
ATOM 655 C C . ALA A 1 84 ? -1.153 4.839 10.842 1.00 94.81 84 ALA A C 1
ATOM 657 O O . ALA A 1 84 ? -2.256 4.472 11.237 1.00 94.81 84 ALA A O 1
ATOM 658 N N . HIS A 1 85 ? -0.082 4.758 11.636 1.00 95.50 85 HIS A N 1
ATOM 659 C CA . HIS A 1 85 ? -0.113 4.350 13.045 1.00 95.50 85 HIS A CA 1
ATOM 660 C C . HIS A 1 85 ? -0.067 5.532 14.030 1.00 95.50 85 HIS A C 1
ATOM 662 O O . HIS A 1 85 ? -0.194 5.342 15.242 1.00 95.50 85 HIS A O 1
ATOM 668 N N . TRP A 1 86 ? 0.091 6.763 13.540 1.00 94.38 86 TRP A N 1
ATOM 669 C CA . TRP A 1 86 ? 0.263 7.942 14.392 1.00 94.38 86 TRP A CA 1
ATOM 670 C C . TRP A 1 86 ? -0.783 9.033 14.152 1.00 94.38 86 TRP A C 1
ATOM 672 O O . TRP A 1 86 ? -1.245 9.653 15.111 1.00 94.38 86 TRP A O 1
ATOM 682 N N . VAL A 1 87 ? -1.223 9.230 12.908 1.00 96.12 87 VAL A N 1
ATOM 683 C CA . VAL A 1 87 ? -2.120 10.323 12.508 1.00 96.12 87 VAL A CA 1
ATOM 684 C C . VAL A 1 87 ? -3.508 9.792 12.161 1.00 96.12 87 VAL A C 1
ATOM 686 O O . VAL A 1 87 ? -3.666 8.953 11.275 1.00 96.12 87 VAL A O 1
ATOM 689 N N . GLY A 1 88 ? -4.530 10.321 12.838 1.00 95.38 88 GLY A N 1
ATOM 690 C CA . GLY A 1 88 ? -5.934 9.959 12.623 1.00 95.38 88 GLY A CA 1
ATOM 691 C C . GLY A 1 88 ? -6.672 9.553 13.898 1.00 95.38 88 GLY A C 1
ATOM 692 O O . GLY A 1 88 ? -6.127 9.656 15.003 1.00 95.38 88 GLY A O 1
ATOM 693 N N . ASP A 1 89 ? -7.905 9.075 13.727 1.00 95.25 89 ASP A N 1
ATOM 694 C CA . ASP A 1 89 ? -8.747 8.529 14.805 1.00 95.25 89 ASP A CA 1
ATOM 695 C C . ASP A 1 89 ? -8.703 6.989 14.812 1.00 95.25 89 ASP A C 1
ATOM 697 O O . ASP A 1 89 ? -8.128 6.357 13.930 1.00 95.25 89 ASP A O 1
ATOM 701 N N . ARG A 1 90 ? -9.305 6.364 15.820 1.00 96.06 90 ARG A N 1
ATOM 702 C CA . ARG A 1 90 ? -9.430 4.911 15.972 1.00 96.06 90 ARG A CA 1
ATOM 703 C C . ARG A 1 90 ? -10.904 4.531 16.153 1.00 96.06 90 ARG A C 1
ATOM 705 O O . ARG A 1 90 ? -11.330 4.323 17.291 1.00 96.06 90 ARG A O 1
ATOM 712 N N . PRO A 1 91 ? -11.705 4.532 15.068 1.00 95.56 91 PRO A N 1
ATOM 713 C CA . PRO A 1 91 ? -13.153 4.330 15.144 1.00 95.56 91 PRO A CA 1
ATOM 714 C C . PRO A 1 91 ? -13.594 2.870 15.335 1.00 95.56 91 PRO A C 1
ATOM 716 O O . PRO A 1 91 ? -14.735 2.663 15.737 1.00 95.56 91 PRO A O 1
ATOM 719 N N . PHE A 1 92 ? -12.731 1.883 15.071 1.00 95.88 92 PHE A N 1
ATOM 720 C CA . PHE A 1 92 ? -13.058 0.452 15.160 1.00 95.88 92 PHE A CA 1
ATOM 721 C C . PHE A 1 92 ? -12.446 -0.213 16.395 1.00 95.88 92 PHE A C 1
ATOM 723 O O . PHE A 1 92 ? -13.123 -0.929 17.124 1.00 95.88 92 PHE A O 1
ATOM 730 N N . THR A 1 93 ? -11.170 0.055 16.669 1.00 94.56 93 THR A N 1
ATOM 731 C CA . THR A 1 93 ? -10.467 -0.531 17.817 1.00 94.56 93 THR A CA 1
ATOM 732 C C . THR A 1 93 ? -9.422 0.417 18.384 1.00 94.56 93 THR A C 1
ATOM 734 O O . THR A 1 93 ? -8.708 1.082 17.631 1.00 94.56 93 THR A O 1
ATOM 737 N N . ALA A 1 94 ? -9.310 0.477 19.713 1.00 93.38 94 ALA A N 1
ATOM 738 C CA . ALA A 1 94 ? -8.264 1.235 20.404 1.00 93.38 94 ALA A CA 1
ATOM 739 C C . ALA A 1 94 ? -7.073 0.383 20.857 1.00 93.38 94 ALA A C 1
ATOM 741 O O . ALA A 1 94 ? -6.054 0.953 21.252 1.00 93.38 94 ALA A O 1
ATOM 742 N N . THR A 1 95 ? -7.168 -0.948 20.785 1.00 91.94 95 THR A N 1
ATOM 743 C CA . THR A 1 95 ? -6.101 -1.856 21.243 1.00 91.94 95 THR A CA 1
ATOM 744 C C . THR A 1 95 ? -4.896 -1.857 20.303 1.00 91.94 95 THR A C 1
ATOM 746 O O . THR A 1 95 ? -3.784 -2.178 20.715 1.00 91.94 95 THR A O 1
ATOM 749 N N . LYS A 1 96 ? -5.101 -1.451 19.046 1.00 92.19 96 LYS A N 1
ATOM 750 C CA . LYS A 1 96 ? -4.067 -1.344 18.013 1.00 92.19 96 LYS A CA 1
ATOM 751 C C . LYS A 1 96 ? -3.660 0.118 17.817 1.00 92.19 96 LYS A C 1
ATOM 753 O O . LYS A 1 96 ? -4.454 1.045 18.008 1.00 92.19 96 LYS A O 1
ATOM 758 N N . SER A 1 97 ? -2.404 0.332 17.425 1.00 95.31 97 SER A N 1
ATOM 759 C CA . SER A 1 97 ? -1.886 1.672 17.113 1.00 95.31 97 SER A CA 1
ATOM 760 C C . SER A 1 97 ? -2.384 2.200 15.765 1.00 95.31 97 SER A C 1
ATOM 762 O O . SER A 1 97 ? -2.423 3.411 15.581 1.00 95.31 97 SER A O 1
ATOM 764 N N . ALA A 1 98 ? -2.789 1.313 14.848 1.00 95.81 98 ALA A N 1
ATOM 765 C CA . ALA A 1 98 ? -3.294 1.670 13.526 1.00 95.81 98 ALA A CA 1
ATOM 766 C C . ALA A 1 98 ? -4.464 2.656 13.612 1.00 95.81 98 ALA A C 1
ATOM 768 O O . ALA A 1 98 ? -5.370 2.492 14.434 1.00 95.81 98 ALA A O 1
ATOM 769 N N . ARG A 1 99 ? -4.446 3.675 12.754 1.00 95.94 99 ARG A N 1
ATOM 770 C CA . ARG A 1 99 ? -5.393 4.791 12.750 1.00 95.94 99 ARG A CA 1
ATOM 771 C C . ARG A 1 99 ? -6.116 4.907 11.415 1.00 95.94 99 ARG A C 1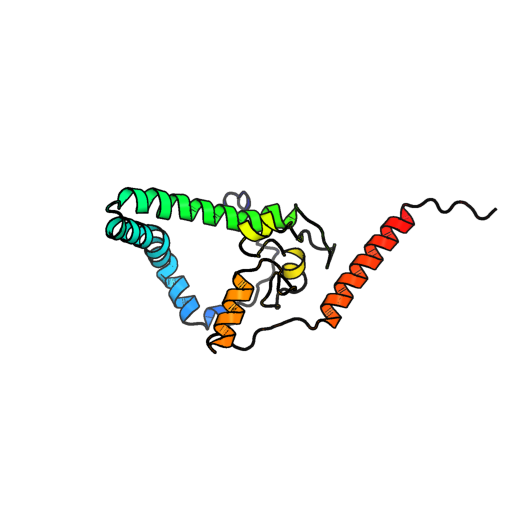
ATOM 773 O O . ARG A 1 99 ? -5.681 4.392 10.395 1.00 95.94 99 ARG A O 1
ATOM 780 N N . GLN A 1 100 ? -7.252 5.583 11.452 1.00 95.88 100 GLN A N 1
ATOM 781 C CA . GLN A 1 100 ? -7.983 6.046 10.289 1.00 95.88 100 GLN A CA 1
ATOM 782 C C . GLN A 1 100 ? -7.493 7.460 9.969 1.00 95.88 100 GLN A C 1
ATOM 784 O O . GLN A 1 100 ? -7.904 8.429 10.618 1.00 95.88 100 GLN A O 1
ATOM 789 N N . SER A 1 101 ? -6.568 7.574 9.020 1.00 96.44 101 SER A N 1
ATOM 790 C CA . SER A 1 101 ? -5.966 8.846 8.626 1.00 96.44 101 SER A CA 1
ATOM 791 C C . SER A 1 101 ? -6.946 9.736 7.839 1.00 96.44 101 SER A C 1
ATOM 793 O O . SER A 1 101 ? -7.886 9.240 7.213 1.00 96.44 101 SER A O 1
ATOM 795 N N . PRO A 1 102 ? -6.742 11.068 7.835 1.00 94.88 102 PRO A N 1
ATOM 796 C CA . PRO A 1 102 ? -7.487 11.992 6.980 1.00 94.88 102 PRO A CA 1
ATOM 797 C C . PRO A 1 102 ? -7.434 11.612 5.493 1.00 94.88 102 PRO A C 1
ATOM 799 O O . PRO A 1 102 ? -6.481 10.980 5.029 1.00 94.88 102 PRO A O 1
ATOM 802 N N . TRP A 1 103 ? -8.433 12.050 4.722 1.00 91.06 103 TRP A N 1
ATOM 803 C CA . TRP A 1 103 ? -8.584 11.681 3.308 1.00 91.06 103 TRP A CA 1
ATOM 804 C C . TRP A 1 103 ? -7.369 12.064 2.445 1.00 91.06 103 TRP A C 1
ATOM 806 O O . TRP A 1 103 ? -6.993 11.294 1.570 1.00 91.06 103 TRP A O 1
ATOM 816 N N . ALA A 1 104 ? -6.715 13.198 2.721 1.00 92.12 104 ALA A N 1
ATOM 817 C CA . ALA A 1 104 ? -5.546 13.652 1.963 1.00 92.12 104 ALA A CA 1
ATOM 818 C C . ALA A 1 104 ? -4.337 12.716 2.140 1.00 92.12 104 ALA A C 1
ATOM 820 O O . ALA A 1 104 ? -3.697 12.335 1.165 1.00 92.12 104 ALA A O 1
ATOM 821 N N . ILE A 1 105 ? -4.064 12.283 3.377 1.00 93.56 105 ILE A N 1
ATOM 822 C CA . ILE A 1 105 ? -3.024 11.281 3.661 1.00 93.56 105 ILE A CA 1
ATOM 823 C C . ILE A 1 105 ? -3.414 9.946 3.031 1.00 93.56 105 ILE A C 1
ATOM 825 O O . ILE A 1 105 ? -2.594 9.290 2.404 1.00 93.56 105 ILE A O 1
ATOM 829 N N . THR A 1 106 ? -4.682 9.563 3.151 1.00 94.06 106 THR A N 1
ATOM 830 C CA . THR A 1 106 ? -5.176 8.301 2.595 1.00 94.06 106 THR A CA 1
ATOM 831 C C . THR A 1 106 ? -5.038 8.243 1.073 1.00 94.06 106 THR A C 1
ATOM 833 O O . THR A 1 106 ? -4.645 7.207 0.547 1.00 94.06 106 THR A O 1
ATOM 836 N N . LEU A 1 107 ? -5.271 9.358 0.371 1.00 92.50 107 LEU A N 1
ATOM 837 C CA . LEU A 1 107 ? -5.040 9.473 -1.069 1.00 92.50 107 LEU A CA 1
ATOM 838 C C . LEU A 1 107 ? -3.562 9.259 -1.428 1.00 92.50 107 LEU A C 1
ATOM 840 O O . LEU A 1 107 ? -3.269 8.487 -2.337 1.00 92.50 107 LEU A O 1
ATOM 844 N N . LEU A 1 108 ? -2.639 9.891 -0.693 1.00 92.69 108 LEU A N 1
ATOM 845 C CA . LEU A 1 108 ? -1.193 9.714 -0.896 1.00 92.69 108 LEU A CA 1
ATOM 846 C C . LEU A 1 108 ? -0.744 8.269 -0.656 1.00 92.69 108 LEU A C 1
ATOM 848 O O . LEU A 1 108 ? 0.146 7.774 -1.340 1.00 92.69 108 LEU A O 1
ATOM 852 N N . LEU A 1 109 ? -1.376 7.590 0.300 1.00 93.94 109 LEU A N 1
ATOM 853 C CA . LEU A 1 109 ? -1.115 6.189 0.627 1.00 93.94 109 LEU A CA 1
ATOM 854 C C . LEU A 1 109 ? -1.964 5.211 -0.203 1.00 93.94 109 LEU A C 1
ATOM 856 O O . LEU A 1 109 ? -2.056 4.040 0.147 1.00 93.94 109 LEU A O 1
ATOM 860 N N . MET A 1 110 ? -2.609 5.677 -1.279 1.00 93.12 110 MET A N 1
ATOM 861 C CA . MET A 1 110 ? -3.427 4.854 -2.179 1.00 93.12 110 MET A CA 1
ATOM 862 C C . MET A 1 110 ? -4.506 4.010 -1.468 1.00 93.12 110 MET A C 1
ATOM 864 O O . MET A 1 110 ? -4.791 2.888 -1.877 1.00 93.12 110 MET A O 1
ATOM 868 N N . GLY A 1 111 ? -5.137 4.553 -0.424 1.00 92.62 111 GLY A N 1
ATOM 869 C CA . GLY A 1 111 ? -6.185 3.883 0.359 1.00 92.62 111 GLY A CA 1
ATOM 870 C C . GLY A 1 111 ? -5.714 3.290 1.685 1.00 92.62 111 GLY A C 1
ATOM 871 O O . GLY A 1 111 ? -6.502 3.183 2.625 1.00 92.62 111 GLY A O 1
ATOM 872 N N . GLU A 1 112 ? -4.414 3.033 1.839 1.00 93.81 112 GLU A N 1
ATOM 873 C CA . GLU A 1 112 ? -3.842 2.402 3.041 1.00 93.81 112 GLU A CA 1
ATOM 874 C C . GLU A 1 112 ? -3.920 3.276 4.309 1.00 93.81 112 GLU A C 1
ATOM 876 O O . GLU A 1 112 ? -3.640 2.814 5.415 1.00 93.81 112 GLU A O 1
ATOM 881 N N . GLY A 1 113 ? -4.348 4.538 4.182 1.00 94.75 113 GLY A N 1
ATOM 882 C CA . GLY A 1 113 ? -4.637 5.421 5.317 1.00 94.75 113 GLY A CA 1
ATOM 883 C C . GLY A 1 113 ? -5.853 4.994 6.150 1.00 94.75 113 GLY A C 1
ATOM 884 O O . GLY A 1 113 ? -5.986 5.420 7.298 1.00 94.75 113 GLY A O 1
ATOM 885 N N . TYR A 1 114 ? -6.713 4.109 5.643 1.00 96.31 114 TYR A N 1
ATOM 886 C CA . TYR A 1 114 ? -7.811 3.507 6.407 1.00 96.31 114 TYR A CA 1
ATOM 887 C C . TYR A 1 114 ? -7.352 2.319 7.270 1.00 96.31 114 TYR A C 1
ATOM 889 O O . TYR A 1 114 ? -7.952 1.242 7.315 1.00 96.31 114 TYR A O 1
ATOM 897 N N . HIS A 1 115 ? -6.242 2.527 7.972 1.00 96.69 115 HIS A N 1
ATOM 898 C CA . HIS A 1 115 ? -5.448 1.465 8.569 1.00 96.69 115 HIS A CA 1
ATOM 899 C C . HIS A 1 115 ? -6.084 0.886 9.839 1.00 96.69 115 HIS A C 1
ATOM 901 O O . HIS A 1 115 ? -5.910 -0.294 10.129 1.00 96.69 115 HIS A O 1
ATOM 907 N N . ASN A 1 116 ? -6.877 1.669 10.584 1.00 97.06 116 ASN A N 1
ATOM 908 C CA . ASN A 1 116 ? -7.617 1.152 11.744 1.00 97.06 116 ASN A CA 1
ATOM 909 C C . ASN A 1 116 ? -8.659 0.106 11.328 1.00 97.06 116 ASN A C 1
ATOM 911 O O . ASN A 1 116 ? -8.797 -0.899 12.019 1.00 97.06 116 ASN A O 1
ATOM 915 N N . PHE A 1 117 ? -9.349 0.321 10.199 1.00 96.81 117 PHE A N 1
ATOM 916 C CA . PHE A 1 117 ? -10.255 -0.685 9.643 1.00 96.81 117 PHE A CA 1
ATOM 917 C C . PHE A 1 117 ? -9.483 -1.918 9.174 1.00 96.81 117 PHE A C 1
ATOM 919 O O . PHE A 1 117 ? -9.802 -3.024 9.597 1.00 96.81 117 PHE A O 1
ATOM 926 N N . HIS A 1 118 ? -8.444 -1.720 8.357 1.00 96.12 118 HIS A N 1
ATOM 927 C CA . HIS A 1 118 ? -7.633 -2.811 7.810 1.00 96.12 118 HIS A CA 1
ATOM 928 C C . HIS A 1 118 ? -7.056 -3.723 8.907 1.00 96.12 118 HIS A C 1
ATOM 930 O O . HIS A 1 118 ? -7.111 -4.944 8.802 1.00 96.12 118 HIS A O 1
ATOM 936 N N . HIS A 1 119 ? -6.569 -3.143 10.008 1.00 96.44 119 HIS A N 1
ATOM 937 C CA . HIS A 1 119 ? -6.060 -3.911 11.147 1.00 96.44 119 HIS A CA 1
ATOM 938 C C . HIS A 1 119 ? -7.149 -4.633 11.938 1.00 96.44 119 HIS A C 1
ATOM 940 O O . HIS A 1 119 ? -6.865 -5.654 12.565 1.00 96.44 119 HIS A O 1
ATOM 946 N N . GLU A 1 120 ? -8.369 -4.102 11.984 1.00 96.69 120 GLU A N 1
ATOM 947 C CA . GLU A 1 120 ? -9.483 -4.740 12.689 1.00 96.69 120 GLU A CA 1
ATOM 948 C C . GLU A 1 120 ? -10.133 -5.857 11.872 1.00 96.69 120 GLU A C 1
ATOM 950 O O . GLU A 1 120 ? -10.476 -6.902 12.422 1.00 96.69 120 GLU A O 1
ATOM 955 N N . PHE A 1 121 ? -10.210 -5.679 10.556 1.00 96.56 121 PHE A N 1
ATOM 956 C CA . PHE A 1 121 ? -10.886 -6.573 9.623 1.00 96.56 121 PHE A CA 1
ATOM 957 C C . PHE A 1 121 ? -9.941 -7.013 8.487 1.00 96.56 121 PHE A C 1
ATOM 959 O O . PHE A 1 121 ? -10.205 -6.725 7.320 1.00 96.56 121 PHE A O 1
ATOM 966 N N . PRO A 1 122 ? -8.849 -7.745 8.791 1.00 94.81 122 PRO A N 1
ATOM 967 C CA . PRO A 1 122 ? -7.741 -7.981 7.855 1.00 94.81 122 PRO A CA 1
ATOM 968 C C . PRO A 1 122 ? -8.095 -8.855 6.646 1.00 94.81 122 PRO A C 1
ATOM 970 O O . PRO A 1 122 ? -7.325 -8.931 5.695 1.00 94.81 122 PRO A O 1
ATOM 973 N N . THR A 1 123 ? -9.237 -9.547 6.677 1.00 95.88 123 THR A N 1
ATOM 974 C CA . THR A 1 123 ? -9.713 -10.366 5.554 1.00 95.88 123 THR A CA 1
ATOM 975 C C . THR A 1 123 ? -10.722 -9.647 4.659 1.00 95.88 123 THR A C 1
ATOM 977 O O . THR A 1 123 ? -11.120 -10.233 3.652 1.00 95.88 123 THR A O 1
ATOM 980 N N . ASP A 1 124 ? -11.146 -8.415 4.980 1.00 97.25 124 ASP A N 1
ATOM 981 C CA . ASP A 1 124 ? -11.923 -7.601 4.038 1.00 97.25 124 ASP A CA 1
ATOM 982 C C . ASP A 1 124 ? -11.004 -7.167 2.894 1.00 97.25 124 ASP A C 1
ATOM 984 O O . ASP A 1 124 ? -9.897 -6.688 3.126 1.00 97.25 124 ASP A O 1
ATOM 988 N N . TYR A 1 125 ? -11.461 -7.301 1.651 1.00 96.38 125 TYR A N 1
ATOM 989 C CA . TYR A 1 125 ? -10.670 -6.846 0.504 1.00 96.38 125 TYR A CA 1
ATOM 990 C C . TYR A 1 125 ? -10.562 -5.310 0.420 1.00 96.38 125 TYR A C 1
ATOM 992 O O . TYR A 1 125 ? -9.774 -4.795 -0.371 1.00 96.38 125 TYR A O 1
ATOM 1000 N N . ARG A 1 126 ? -11.387 -4.574 1.179 1.00 96.31 126 ARG A N 1
ATOM 1001 C CA . ARG A 1 126 ? -11.386 -3.105 1.240 1.00 96.31 126 ARG A CA 1
ATOM 1002 C C . ARG A 1 126 ? -10.521 -2.630 2.395 1.00 96.31 126 ARG A C 1
ATOM 1004 O O . ARG A 1 126 ? -10.592 -3.191 3.485 1.00 96.31 126 ARG A O 1
ATOM 1011 N N . THR A 1 127 ? -9.841 -1.506 2.213 1.00 94.44 127 THR A N 1
ATOM 1012 C CA . THR A 1 127 ? -9.297 -0.737 3.340 1.00 94.44 127 THR A CA 1
ATOM 1013 C C . THR A 1 127 ? -10.293 0.343 3.768 1.00 94.44 127 THR A C 1
ATOM 1015 O O . THR A 1 127 ? -10.493 0.570 4.960 1.00 94.44 127 THR A O 1
ATOM 1018 N N . GLY A 1 128 ? -11.007 0.953 2.813 1.00 93.31 128 GLY A N 1
ATOM 1019 C CA . GLY A 1 128 ? -12.087 1.914 3.066 1.00 93.31 128 GLY A CA 1
ATOM 1020 C C . GLY A 1 128 ? -13.487 1.305 2.934 1.00 93.31 128 GLY A C 1
ATOM 1021 O O . GLY A 1 128 ? -13.883 0.884 1.842 1.00 93.31 128 GLY A O 1
ATOM 1022 N N . ILE A 1 129 ? -14.280 1.309 4.012 1.00 92.75 129 ILE A N 1
ATOM 1023 C CA . ILE A 1 129 ? -15.599 0.648 4.047 1.00 92.75 129 ILE A CA 1
ATOM 1024 C C . ILE A 1 129 ? -16.667 1.323 3.189 1.00 92.75 129 ILE A C 1
ATOM 1026 O O . ILE A 1 129 ? -17.528 0.630 2.633 1.00 92.75 129 ILE A O 1
ATOM 1030 N N . ARG A 1 130 ? -16.653 2.656 3.088 1.00 92.00 130 ARG A N 1
ATOM 1031 C CA . ARG A 1 130 ? -17.682 3.411 2.361 1.00 92.00 130 ARG A CA 1
ATOM 1032 C C . ARG A 1 130 ? -17.354 3.411 0.878 1.00 92.00 130 ARG A C 1
ATOM 1034 O O . ARG A 1 130 ? -16.192 3.350 0.483 1.00 92.00 130 ARG A O 1
ATOM 1041 N N . TRP A 1 131 ? -18.368 3.508 0.027 1.00 91.31 131 TRP A N 1
ATOM 1042 C CA . TRP A 1 131 ? -18.148 3.507 -1.422 1.00 91.31 131 TRP A CA 1
ATOM 1043 C C . TRP A 1 131 ? -17.279 4.695 -1.881 1.00 91.31 131 TRP A C 1
ATOM 1045 O O . TRP A 1 131 ? -16.455 4.523 -2.777 1.00 91.31 131 TRP A O 1
ATOM 1055 N N . TYR A 1 132 ? -17.412 5.845 -1.206 1.00 90.62 132 TYR A N 1
ATOM 1056 C CA . TYR A 1 132 ? -16.670 7.086 -1.458 1.00 90.62 132 TYR A CA 1
ATOM 1057 C C . TYR A 1 132 ? -15.365 7.219 -0.661 1.00 90.62 132 TYR A C 1
ATOM 1059 O O . TYR A 1 132 ? -14.640 8.193 -0.843 1.00 90.62 132 TYR A O 1
ATOM 1067 N N . ASP A 1 133 ? -15.065 6.279 0.241 1.00 94.50 133 ASP A N 1
ATOM 1068 C CA . ASP A 1 133 ? -13.764 6.252 0.907 1.00 94.50 133 ASP A CA 1
ATOM 1069 C C . ASP A 1 133 ? -12.685 6.054 -0.178 1.00 94.50 133 ASP A C 1
ATOM 1071 O O . ASP A 1 133 ? -12.796 5.123 -0.985 1.00 94.50 133 ASP A O 1
ATOM 1075 N N . VAL A 1 134 ? -11.680 6.935 -0.211 1.00 93.88 134 VAL A N 1
ATOM 1076 C CA . VAL A 1 134 ? -10.618 6.980 -1.229 1.00 93.88 134 VAL A CA 1
ATOM 1077 C C . VAL A 1 134 ? -9.752 5.736 -1.111 1.00 93.88 134 VAL A C 1
ATOM 1079 O O . VAL A 1 134 ? -8.849 5.675 -0.289 1.00 93.88 134 VAL A O 1
ATOM 1082 N N . ASP A 1 135 ? -10.056 4.737 -1.924 1.00 95.56 135 ASP A N 1
ATOM 1083 C CA . ASP A 1 135 ? -9.400 3.435 -1.907 1.00 95.56 135 ASP A CA 1
ATOM 1084 C C . ASP A 1 135 ? -9.332 2.927 -3.357 1.00 95.56 135 ASP A C 1
ATOM 1086 O O . ASP A 1 135 ? -10.230 2.211 -3.822 1.00 95.56 135 ASP A O 1
ATOM 1090 N N . PRO A 1 136 ? -8.306 3.367 -4.114 1.00 94.62 136 PRO A N 1
ATOM 1091 C CA . PRO A 1 136 ? -8.083 2.926 -5.486 1.00 94.62 136 PRO A CA 1
ATOM 1092 C C . PRO A 1 136 ? -7.965 1.404 -5.610 1.00 94.62 136 PRO A C 1
ATOM 1094 O O . PRO A 1 136 ? -8.430 0.845 -6.603 1.00 94.62 136 PRO A O 1
ATOM 1097 N N . GLY A 1 137 ? -7.405 0.730 -4.597 1.00 94.19 137 GLY A N 1
ATOM 1098 C CA . GLY A 1 137 ? -7.304 -0.728 -4.543 1.00 94.19 137 GLY A CA 1
ATOM 1099 C C . GLY A 1 137 ? -8.679 -1.396 -4.549 1.00 94.19 137 GLY A C 1
ATOM 1100 O O . GLY A 1 137 ? -8.956 -2.234 -5.410 1.00 94.19 137 GLY A O 1
ATOM 1101 N N . LYS A 1 138 ? -9.591 -0.961 -3.671 1.00 95.75 138 LYS A N 1
ATOM 1102 C CA . LYS A 1 138 ? -10.992 -1.421 -3.654 1.00 95.75 138 LYS A CA 1
ATOM 1103 C C . LYS A 1 138 ? -11.673 -1.229 -4.997 1.00 95.75 138 LYS A C 1
ATOM 1105 O O . LYS A 1 138 ? -12.381 -2.134 -5.440 1.00 95.75 138 LYS A O 1
ATOM 1110 N N . TRP A 1 139 ? -11.524 -0.059 -5.617 1.00 95.81 139 TRP A N 1
ATOM 1111 C CA . TRP A 1 139 ? -12.180 0.220 -6.895 1.00 95.81 139 TRP A CA 1
ATOM 1112 C C . TRP A 1 139 ? -11.603 -0.638 -8.020 1.00 95.81 139 TRP A C 1
ATOM 1114 O O . TRP A 1 139 ? -12.375 -1.208 -8.788 1.00 95.81 139 TRP A O 1
ATOM 1124 N N . MET A 1 140 ? -10.279 -0.812 -8.063 1.00 96.75 140 MET A N 1
ATOM 1125 C CA . MET A 1 140 ? -9.615 -1.699 -9.018 1.00 96.75 140 MET A CA 1
ATOM 1126 C C . MET A 1 140 ? -10.087 -3.148 -8.850 1.00 96.75 140 MET A C 1
ATOM 1128 O O . MET A 1 140 ? -10.520 -3.766 -9.817 1.00 96.75 140 MET A O 1
ATOM 1132 N N . ILE A 1 141 ? -10.083 -3.686 -7.626 1.00 97.25 141 ILE A N 1
ATOM 1133 C CA . ILE A 1 141 ? -10.526 -5.064 -7.359 1.00 97.25 141 ILE A CA 1
ATOM 1134 C C . ILE A 1 141 ? -12.017 -5.235 -7.683 1.00 97.25 141 ILE A C 1
ATOM 1136 O O . ILE A 1 141 ? -12.406 -6.243 -8.270 1.00 97.25 141 ILE A O 1
ATOM 1140 N N . ALA A 1 142 ? -12.861 -4.254 -7.348 1.00 96.62 142 ALA A N 1
ATOM 1141 C CA . ALA A 1 142 ? -14.282 -4.290 -7.689 1.00 96.62 142 ALA A CA 1
ATOM 1142 C C . ALA A 1 142 ? -14.508 -4.273 -9.210 1.00 96.62 142 ALA A C 1
ATOM 1144 O O . ALA A 1 142 ? -15.348 -5.021 -9.707 1.00 96.62 142 ALA A O 1
ATOM 1145 N N . PHE A 1 143 ? -13.735 -3.472 -9.947 1.00 97.88 143 PHE A N 1
ATOM 1146 C CA . PHE A 1 143 ? -13.769 -3.441 -11.407 1.00 97.88 143 PHE A CA 1
ATOM 1147 C C . PHE A 1 143 ? -13.305 -4.771 -12.017 1.00 97.88 143 PHE A C 1
ATOM 1149 O O . PHE A 1 143 ? -13.993 -5.333 -12.864 1.00 97.88 143 PHE A O 1
ATOM 1156 N N . LEU A 1 144 ? -12.196 -5.336 -11.534 1.00 98.38 144 LEU A N 1
ATOM 1157 C CA . LEU A 1 144 ? -11.731 -6.660 -11.957 1.00 98.38 144 LEU A CA 1
ATOM 1158 C C . LEU A 1 144 ? -12.757 -7.752 -11.636 1.00 98.38 144 LEU A C 1
ATOM 1160 O O . LEU A 1 144 ? -12.929 -8.683 -12.418 1.00 98.38 144 LEU A O 1
ATOM 1164 N N . SER A 1 145 ? -13.476 -7.628 -10.519 1.00 98.31 145 SER A N 1
ATOM 1165 C CA . SER A 1 145 ? -14.547 -8.558 -10.168 1.00 98.31 145 SER A CA 1
ATOM 1166 C C . SER A 1 145 ? -15.750 -8.443 -11.093 1.00 98.31 145 SER A C 1
ATOM 1168 O O . SER A 1 145 ? -16.280 -9.461 -11.530 1.00 98.31 145 SER A O 1
ATOM 1170 N N . PHE A 1 146 ? -16.123 -7.219 -11.469 1.00 97.81 146 PHE A N 1
ATOM 1171 C CA . PHE A 1 146 ? -17.145 -6.975 -12.484 1.00 97.81 146 PHE A CA 1
ATOM 1172 C C . PHE A 1 146 ? -16.781 -7.607 -13.838 1.00 97.81 146 PHE A C 1
ATOM 1174 O O . PHE A 1 146 ? -17.649 -8.168 -14.500 1.00 97.81 146 PHE A O 1
ATOM 1181 N N . LEU A 1 147 ? -15.498 -7.593 -14.217 1.00 98.31 147 LEU A N 1
ATOM 1182 C CA . LEU A 1 147 ? -14.996 -8.270 -15.421 1.00 98.31 147 LEU A CA 1
ATOM 1183 C C . LEU A 1 147 ? -14.841 -9.798 -15.270 1.00 98.31 147 LEU A C 1
ATOM 1185 O O . LEU A 1 147 ? -14.432 -10.462 -16.220 1.00 98.31 147 LEU A O 1
ATOM 1189 N N . GLY A 1 148 ? -15.112 -10.369 -14.093 1.00 98.00 148 GLY A N 1
ATOM 1190 C CA . GLY A 1 148 ? -14.915 -11.796 -13.810 1.00 98.00 148 GLY A CA 1
ATOM 1191 C C . GLY A 1 148 ? -13.455 -12.217 -13.585 1.00 98.00 148 GLY A C 1
ATOM 1192 O O . GLY A 1 148 ? -13.182 -13.407 -13.452 1.00 98.00 148 GLY A O 1
ATOM 1193 N N . LEU A 1 149 ? -12.519 -11.265 -13.506 1.00 98.00 149 LEU A N 1
ATOM 1194 C CA . LEU A 1 149 ? -11.088 -11.505 -13.262 1.00 98.00 149 LEU A CA 1
ATOM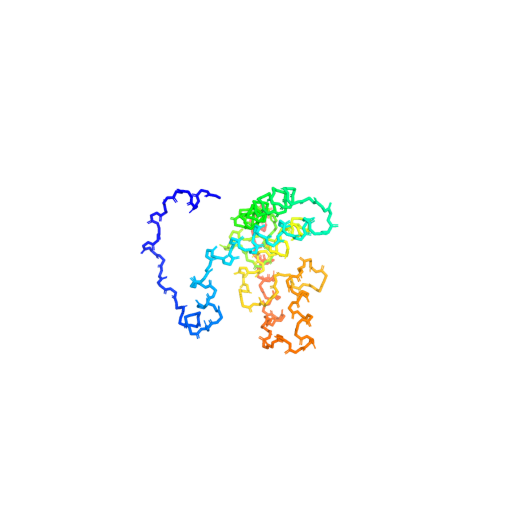 1195 C C . LEU A 1 149 ? -10.751 -11.659 -11.772 1.00 98.00 149 LEU A C 1
ATOM 1197 O O . LEU A 1 149 ? -9.714 -12.221 -11.429 1.00 98.00 149 LEU A O 1
ATOM 1201 N N . ALA A 1 150 ? -11.622 -11.174 -10.884 1.00 97.81 150 ALA A N 1
ATOM 1202 C CA . ALA A 1 150 ? -11.516 -11.372 -9.442 1.00 97.81 150 ALA A CA 1
ATOM 1203 C C . ALA A 1 150 ? -12.807 -11.987 -8.886 1.00 97.81 150 ALA A C 1
ATOM 1205 O O . ALA A 1 150 ? -13.911 -11.480 -9.091 1.00 97.81 150 ALA A O 1
ATOM 1206 N N . THR A 1 151 ? -12.677 -13.083 -8.147 1.00 96.94 151 THR A N 1
ATOM 1207 C CA . THR A 1 151 ? -13.807 -13.807 -7.549 1.00 96.94 151 THR A CA 1
ATOM 1208 C C . THR A 1 151 ? -13.593 -13.972 -6.047 1.00 96.94 151 THR A C 1
ATOM 1210 O O . THR A 1 151 ? -12.514 -13.687 -5.532 1.00 96.94 151 THR A O 1
ATOM 1213 N N . ASN A 1 152 ? -14.631 -14.401 -5.323 1.00 96.88 152 ASN A N 1
ATOM 1214 C CA . ASN A 1 152 ? -14.567 -14.659 -3.878 1.00 96.88 152 ASN A CA 1
ATOM 1215 C C . ASN A 1 152 ? -14.099 -13.453 -3.037 1.00 96.88 152 ASN A C 1
ATOM 1217 O O . ASN A 1 152 ? -13.381 -13.615 -2.049 1.00 96.88 152 ASN A O 1
ATOM 1221 N N . LEU A 1 153 ? -14.519 -12.237 -3.412 1.00 97.06 153 LEU A N 1
ATOM 1222 C CA . LEU A 1 153 ? -14.223 -11.019 -2.656 1.00 97.06 153 LEU A CA 1
ATOM 1223 C C . LEU A 1 153 ? -14.818 -11.129 -1.250 1.00 97.06 153 LEU A C 1
ATOM 1225 O O . LEU A 1 153 ? -16.037 -11.158 -1.068 1.00 97.06 153 LEU A O 1
ATOM 1229 N N . LYS A 1 154 ? -13.946 -11.158 -0.246 1.00 96.88 154 LYS A N 1
ATOM 1230 C CA . LYS A 1 154 ? -14.338 -11.239 1.159 1.00 96.88 154 LYS A CA 1
ATOM 1231 C C . LYS A 1 154 ? -14.710 -9.856 1.680 1.00 96.88 154 LYS A C 1
ATOM 1233 O O . LYS A 1 154 ? -13.940 -8.911 1.542 1.00 96.88 154 LYS A O 1
ATOM 1238 N N . ARG A 1 155 ? -15.887 -9.744 2.293 1.00 96.94 155 ARG A N 1
ATOM 1239 C CA . ARG A 1 155 ? -16.348 -8.548 3.008 1.00 96.94 155 ARG A CA 1
ATOM 1240 C C . ARG A 1 155 ? -16.835 -8.959 4.383 1.00 96.94 155 ARG A C 1
ATOM 1242 O O . ARG A 1 155 ? -17.561 -9.949 4.492 1.00 96.94 155 ARG A O 1
ATOM 1249 N N . PHE A 1 156 ? -16.492 -8.192 5.408 1.00 96.50 156 PHE A N 1
ATOM 1250 C CA . PHE A 1 156 ? -17.089 -8.423 6.716 1.00 96.50 156 PHE A CA 1
ATOM 1251 C C . PHE A 1 156 ? -18.572 -8.033 6.713 1.00 96.50 156 PHE A C 1
ATOM 1253 O O . PHE A 1 156 ? -18.945 -7.020 6.105 1.00 96.50 156 PHE A O 1
ATOM 1260 N N . PRO A 1 157 ? -19.431 -8.807 7.399 1.00 96.00 157 PRO A N 1
ATOM 1261 C CA . PRO A 1 157 ? -20.829 -8.451 7.587 1.00 96.00 157 PRO A CA 1
ATOM 1262 C C . PRO A 1 157 ? -20.985 -7.077 8.251 1.00 96.00 157 PRO A C 1
ATOM 1264 O O . PRO A 1 157 ? -20.294 -6.747 9.217 1.00 96.00 157 PRO A O 1
ATOM 1267 N N . GLN A 1 158 ? -21.932 -6.271 7.762 1.00 95.44 158 GLN A N 1
ATOM 1268 C CA . GLN A 1 158 ? -22.118 -4.897 8.243 1.00 95.44 158 GLN A CA 1
ATOM 1269 C C . GLN A 1 158 ? -22.467 -4.835 9.738 1.00 95.44 158 GLN A C 1
ATOM 1271 O O . GLN A 1 158 ? -22.100 -3.879 10.419 1.00 95.44 158 GLN A O 1
ATOM 1276 N N . ASN A 1 159 ? -23.152 -5.850 10.268 1.00 96.94 159 ASN A N 1
ATOM 1277 C CA . ASN A 1 159 ? -23.456 -5.950 11.692 1.00 96.94 159 ASN A CA 1
ATOM 1278 C C . ASN A 1 159 ? -22.182 -6.094 12.544 1.00 96.94 159 ASN A C 1
ATOM 1280 O O . ASN A 1 159 ? -22.116 -5.467 13.594 1.00 96.94 159 ASN A O 1
ATOM 1284 N N . GLU A 1 160 ? -21.167 -6.842 12.099 1.00 96.38 160 GLU A N 1
ATOM 1285 C CA . GLU A 1 160 ? -19.888 -6.975 12.820 1.00 96.38 160 GLU A CA 1
ATOM 1286 C C . GLU A 1 160 ? -19.098 -5.661 12.813 1.00 96.38 160 GLU A C 1
ATOM 1288 O O . GLU A 1 160 ? -18.617 -5.211 13.854 1.00 96.38 160 GLU A O 1
ATOM 1293 N N . ILE A 1 161 ? -19.068 -4.971 11.670 1.00 97.06 161 ILE A N 1
ATOM 1294 C CA . ILE A 1 161 ? -18.458 -3.638 11.557 1.00 97.06 161 ILE A CA 1
ATOM 1295 C C . ILE A 1 161 ? -19.163 -2.646 12.498 1.00 97.06 161 ILE A C 1
ATOM 1297 O O . ILE A 1 161 ? -18.517 -1.904 13.240 1.00 97.06 161 ILE A O 1
ATOM 1301 N N . ASN A 1 162 ? -20.498 -2.656 12.513 1.00 97.06 162 ASN A N 1
ATOM 1302 C CA . ASN A 1 162 ? -21.287 -1.782 13.379 1.00 97.06 162 ASN A CA 1
ATOM 1303 C C . ASN A 1 162 ? -21.082 -2.101 14.865 1.00 97.06 162 ASN A C 1
ATOM 1305 O O . ASN A 1 162 ? -21.007 -1.171 15.668 1.00 97.06 162 ASN A O 1
ATOM 1309 N N . LYS A 1 163 ? -20.971 -3.384 15.237 1.00 97.12 163 LYS A N 1
ATOM 1310 C CA . LYS A 1 163 ? -20.652 -3.800 16.611 1.00 97.12 163 LYS A CA 1
ATOM 1311 C C . LYS A 1 163 ? -19.317 -3.214 17.066 1.00 97.12 163 LYS A C 1
ATOM 1313 O O . LYS A 1 163 ? -19.285 -2.603 18.128 1.00 97.12 163 LYS A O 1
ATOM 1318 N N . SER A 1 164 ? -18.268 -3.319 16.248 1.00 96.56 164 SER A N 1
ATOM 1319 C CA . SER A 1 164 ? -16.946 -2.741 16.543 1.00 96.56 164 SER A CA 1
ATOM 1320 C C . SER A 1 164 ? -17.017 -1.220 16.752 1.00 96.56 164 SER A C 1
ATOM 1322 O O . SER A 1 164 ? -16.547 -0.709 17.770 1.00 96.56 164 SER A O 1
ATOM 1324 N N . ILE A 1 165 ? -17.713 -0.492 15.870 1.00 96.88 165 ILE A N 1
ATOM 1325 C CA . ILE A 1 165 ? -17.917 0.961 16.023 1.00 96.88 165 ILE A CA 1
ATOM 1326 C C . ILE A 1 165 ? -18.679 1.288 17.317 1.00 96.88 165 ILE A C 1
ATOM 1328 O O . ILE A 1 165 ? -18.331 2.234 18.027 1.00 96.88 165 ILE A O 1
ATOM 1332 N N . LEU A 1 166 ? -19.749 0.546 17.621 1.00 97.75 166 LEU A N 1
ATOM 1333 C CA . LEU A 1 166 ? -20.558 0.765 18.822 1.00 97.75 166 LEU A CA 1
ATOM 1334 C C . LEU A 1 166 ? -19.769 0.477 20.097 1.00 97.75 166 LEU A C 1
ATOM 1336 O O . LEU A 1 166 ? -19.844 1.266 21.037 1.00 97.75 166 LEU A O 1
ATOM 1340 N N . GLN A 1 167 ? -18.995 -0.607 20.120 1.00 96.75 167 GLN A N 1
ATOM 1341 C CA . GLN A 1 167 ? -18.112 -0.934 21.232 1.00 96.75 167 GLN A CA 1
ATOM 1342 C C . GLN A 1 167 ? -17.101 0.191 21.457 1.00 96.75 167 GLN A C 1
ATOM 1344 O O . GLN A 1 167 ? -16.993 0.703 22.568 1.00 96.75 167 GLN A O 1
ATOM 1349 N N . ARG A 1 168 ? -16.457 0.678 20.392 1.00 96.00 168 ARG A N 1
ATOM 1350 C CA . ARG A 1 168 ? -15.510 1.789 20.502 1.00 96.00 168 ARG A CA 1
ATOM 1351 C C . ARG A 1 168 ? -16.159 3.083 20.994 1.00 96.00 168 ARG A C 1
ATOM 1353 O O . ARG A 1 168 ? -15.542 3.827 21.756 1.00 96.00 168 ARG A O 1
ATOM 1360 N N . LYS A 1 169 ? -17.393 3.370 20.571 1.00 96.81 169 LYS A N 1
ATOM 1361 C CA . LYS A 1 169 ? -18.167 4.518 21.074 1.00 96.81 169 LYS A CA 1
ATOM 1362 C C . LYS A 1 169 ? -18.479 4.384 22.562 1.00 96.81 169 LYS A C 1
ATOM 1364 O O . LYS A 1 169 ? -18.301 5.361 23.277 1.00 96.81 169 LYS A O 1
ATOM 1369 N N . ARG A 1 170 ? -18.900 3.199 23.021 1.00 97.06 170 ARG A N 1
ATOM 1370 C CA . ARG A 1 170 ? -19.126 2.932 24.452 1.00 97.06 170 ARG A CA 1
ATOM 1371 C C . ARG A 1 170 ? -17.853 3.152 25.258 1.00 97.06 170 ARG A C 1
ATOM 1373 O O . ARG A 1 170 ? -17.883 3.930 26.195 1.00 97.06 170 ARG A O 1
ATOM 1380 N N . GLU A 1 171 ? -16.732 2.590 24.816 1.00 95.56 171 GLU A N 1
ATOM 1381 C CA . GLU A 1 171 ? -15.436 2.780 25.479 1.00 95.56 171 GLU A CA 1
ATOM 1382 C C . GLU A 1 171 ? -15.018 4.263 25.544 1.00 95.56 171 GLU A C 1
ATOM 1384 O O . GLU A 1 171 ? -14.469 4.708 26.547 1.00 95.56 171 GLU A O 1
ATOM 1389 N N . LYS A 1 172 ? -15.260 5.056 24.485 1.00 94.25 172 LYS A N 1
ATOM 1390 C CA . LYS A 1 172 ? -15.005 6.511 24.517 1.00 94.25 172 LYS A CA 1
ATOM 1391 C C . LYS A 1 172 ? -15.893 7.207 25.557 1.00 94.25 172 LYS A C 1
ATOM 1393 O O . LYS A 1 172 ? -15.369 7.960 26.368 1.00 94.25 172 LYS A O 1
ATOM 1398 N N . LEU A 1 173 ? -17.194 6.914 25.554 1.00 95.88 173 LEU A N 1
ATOM 1399 C CA . LEU A 1 173 ? -18.157 7.499 26.492 1.00 95.88 173 LEU A CA 1
ATOM 1400 C C . LEU A 1 173 ? -17.866 7.116 27.946 1.00 95.88 173 LEU A C 1
ATOM 1402 O O . LEU A 1 173 ? -17.967 7.962 28.823 1.00 95.88 173 LEU A O 1
ATOM 1406 N N . GLU A 1 174 ? -17.486 5.868 28.211 1.00 95.38 174 GLU A N 1
ATOM 1407 C CA . GLU A 1 174 ? -17.103 5.408 29.549 1.00 95.38 174 GLU A CA 1
ATOM 1408 C C . GLU A 1 174 ? -15.861 6.151 30.054 1.00 95.38 174 GLU A C 1
ATOM 1410 O O . GLU A 1 174 ? -15.858 6.642 31.181 1.00 95.38 174 GLU A O 1
ATOM 1415 N N . ASN A 1 175 ? -14.842 6.312 29.205 1.00 93.06 175 ASN A N 1
ATOM 1416 C CA . ASN A 1 175 ? -13.643 7.078 29.552 1.00 93.06 175 ASN A CA 1
ATOM 1417 C C . ASN A 1 175 ? -13.954 8.560 29.813 1.00 93.06 175 ASN A C 1
ATOM 1419 O O . ASN A 1 175 ? -13.411 9.148 30.745 1.00 93.06 175 ASN A O 1
ATOM 1423 N N . GLU A 1 176 ? -14.821 9.168 29.000 1.00 93.69 176 GLU A N 1
ATOM 1424 C CA . GLU A 1 176 ? -15.281 10.547 29.203 1.00 93.69 176 GLU A CA 1
ATOM 1425 C C . GLU A 1 176 ? -16.077 10.669 30.507 1.00 93.69 176 GLU A C 1
ATOM 1427 O O . GLU A 1 176 ? -15.801 11.551 31.314 1.00 93.69 176 GLU A O 1
ATOM 1432 N N . SER A 1 177 ? -16.998 9.739 30.766 1.00 93.19 177 SER A N 1
ATOM 1433 C CA . SER A 1 177 ? -17.806 9.696 31.987 1.00 93.19 177 SER A CA 1
ATOM 1434 C C . SER A 1 177 ? -16.960 9.552 33.251 1.00 93.19 177 SER A C 1
ATOM 1436 O O . SER A 1 177 ? -17.327 10.115 34.278 1.00 93.19 177 SER A O 1
ATOM 1438 N N . GLN A 1 178 ? -15.856 8.804 33.206 1.00 92.12 178 GLN A N 1
ATOM 1439 C CA . GLN A 1 178 ? -14.928 8.665 34.335 1.00 92.12 178 GLN A CA 1
ATOM 1440 C C . GLN A 1 178 ? -14.123 9.942 34.606 1.00 92.12 178 GLN A C 1
ATOM 1442 O O . GLN A 1 178 ? -13.676 10.153 35.730 1.00 92.12 178 GLN A O 1
ATOM 1447 N N . ALA A 1 179 ? -13.924 10.784 33.590 1.00 90.62 179 ALA A N 1
ATOM 1448 C CA . ALA A 1 179 ? -13.228 12.060 33.728 1.00 90.62 179 ALA A CA 1
ATOM 1449 C C . ALA A 1 179 ? -14.138 13.194 34.234 1.00 90.62 179 ALA A C 1
ATOM 1451 O O . ALA A 1 179 ? -13.642 14.262 34.590 1.00 90.62 179 ALA A O 1
ATOM 1452 N N . VAL A 1 180 ? -15.456 12.981 34.246 1.00 91.81 180 VAL A N 1
ATOM 1453 C CA . VAL A 1 180 ? -16.442 13.950 34.732 1.00 91.81 180 VAL A CA 1
ATOM 1454 C C . VAL A 1 180 ? -16.588 13.827 36.249 1.00 91.81 180 VAL A C 1
ATOM 1456 O O . VAL A 1 180 ? -16.824 12.741 36.774 1.00 91.81 180 VAL A O 1
ATOM 1459 N N . ASP A 1 181 ? -16.489 14.957 36.950 1.00 88.25 181 ASP A N 1
ATOM 1460 C CA . ASP A 1 181 ? -16.939 15.070 38.337 1.00 88.25 181 ASP A CA 1
ATOM 1461 C C . ASP A 1 181 ? -18.467 15.176 38.352 1.00 88.25 181 ASP A C 1
ATOM 1463 O O . ASP A 1 181 ? -19.045 16.168 37.904 1.00 88.25 181 ASP A O 1
ATOM 1467 N N . TRP A 1 182 ? -19.124 14.125 38.833 1.00 86.06 182 TRP A N 1
ATOM 1468 C CA . TRP A 1 182 ? -20.582 14.055 38.906 1.00 86.06 182 TRP A CA 1
ATOM 1469 C C . TRP A 1 182 ? -21.157 14.760 40.143 1.00 86.06 182 TRP A C 1
ATOM 1471 O O . TRP A 1 182 ? -22.379 14.856 40.265 1.00 86.06 182 TRP A O 1
ATOM 1481 N N . GLY A 1 183 ? -20.302 15.272 41.038 1.00 81.56 183 GLY A N 1
ATOM 1482 C CA . GLY A 1 183 ? -20.701 15.813 42.333 1.00 81.56 183 GLY A CA 1
ATOM 1483 C C . GLY A 1 183 ? -21.161 14.724 43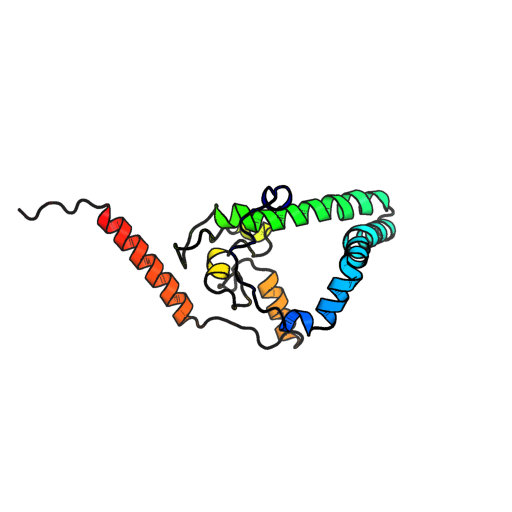.313 1.00 81.56 183 GLY A C 1
ATOM 1484 O O . GLY A 1 183 ? -21.565 13.625 42.933 1.00 81.56 183 GLY A O 1
ATOM 1485 N N . GLY A 1 184 ? -21.088 15.012 44.613 1.00 73.88 184 GLY A N 1
ATOM 1486 C CA . GLY A 1 184 ? -21.641 14.134 45.645 1.00 73.88 184 GLY A CA 1
ATOM 1487 C C . GLY A 1 184 ? -23.157 14.292 45.746 1.00 73.88 184 GLY A C 1
ATOM 1488 O O . GLY A 1 184 ? -23.652 15.416 45.817 1.00 73.88 184 GLY A O 1
ATOM 1489 N N . SER A 1 185 ? -23.896 13.183 45.801 1.00 67.06 185 SER A N 1
ATOM 1490 C CA . SER A 1 185 ? -25.270 13.194 46.308 1.00 67.06 185 SER A CA 1
ATOM 1491 C C . SER A 1 185 ? -25.225 13.594 47.785 1.00 67.06 185 SER A C 1
ATOM 1493 O O . SER A 1 185 ? -24.838 12.778 48.624 1.00 67.06 185 SER A O 1
ATOM 1495 N N . THR A 1 186 ? -25.527 14.863 48.069 1.00 56.88 186 THR A N 1
ATOM 1496 C CA . THR A 1 186 ? -25.782 15.379 49.424 1.00 56.88 186 THR A CA 1
ATOM 1497 C C . THR A 1 186 ? -26.980 14.696 50.054 1.00 56.88 186 THR A C 1
ATOM 1499 O O . THR A 1 186 ? -27.971 14.508 49.309 1.00 56.88 186 THR A O 1
#

pLDDT: mean 93.26, std 8.32, range [55.16, 98.38]

Foldseek 3Di:
DCPVVDDDPCPVPDDDDDCVVLVVDPVSVVCVVCVVVCCCCVQAVVQLVVCCVPPVGSPCSRVVRRVVVVVLLVVLVVCLVPVQLDAADQQQDDVGSGHQHDQVNCLSNQNSSLVNQCVNCVLQQHSDPDPPRRHNSVVVLVVCVVVVNHDPHDDDDPVSSVVRNVVVVVVVVVVVVVVDDPDDPD

Organism: NCBI:txid1131564

Radius of gyration: 21.91 Å; chains: 1; bounding box: 45×40×76 Å